Protein AF-A0A2D4HJE3-F1 (afdb_monomer)

Organism: NCBI:txid129467

Sequence (260 aa):
LKYLLLTCFPLICFQSVHVLTLRTWRERIDHLLKQECLSEALALSWSFHEGKAKAVVGLSGHEQKRKAVVADRMVEILIHCADRTMKKCPEQGKIQVMEQHFQTMVPVIVDYCLLLQRIDILFGQMYDKMSENSVAKGVFLECLEPYILSDKLVGITAQIMKDLLLHFQDKNLMANMEACIVHMDITSLDIQQVVLMCWENHLYDAMIYVYNSGMNDYITPMEKLFKAIAHPLSAGKSLSGISVLFVECVLLLLWILFFL

Structure (mmCIF, N/CA/C/O backbone):
data_AF-A0A2D4HJE3-F1
#
_entry.id   AF-A0A2D4HJE3-F1
#
loop_
_atom_site.group_PDB
_atom_site.id
_atom_site.type_symbol
_atom_site.label_atom_id
_atom_site.label_alt_id
_atom_site.label_comp_id
_atom_site.label_asym_id
_atom_site.label_entity_id
_atom_site.label_seq_id
_atom_site.pdbx_PDB_ins_code
_atom_site.Cartn_x
_atom_site.Cartn_y
_atom_site.Cartn_z
_atom_site.occupancy
_atom_site.B_iso_or_equiv
_atom_site.auth_seq_id
_atom_site.auth_comp_id
_atom_site.auth_asym_id
_atom_site.auth_atom_id
_atom_site.pdbx_PDB_model_num
ATOM 1 N N . LEU A 1 1 ? 0.835 -10.429 38.131 1.00 36.72 1 LEU A N 1
ATOM 2 C CA . LEU A 1 1 ? -0.110 -10.854 39.193 1.00 36.72 1 LEU A CA 1
ATOM 3 C C . LEU A 1 1 ? -1.096 -9.737 39.618 1.00 36.72 1 LEU A C 1
ATOM 5 O O . LEU A 1 1 ? -1.345 -9.571 40.801 1.00 36.72 1 LEU A O 1
ATOM 9 N N . LYS A 1 2 ? -1.698 -8.961 38.693 1.00 33.12 2 LYS A N 1
ATOM 10 C CA . LYS A 1 2 ? -2.649 -7.882 39.074 1.00 33.12 2 LYS A CA 1
ATOM 11 C C . LYS A 1 2 ? -3.797 -7.617 38.085 1.00 33.12 2 LYS A C 1
ATOM 13 O O . LYS A 1 2 ? -4.409 -6.561 38.125 1.00 33.12 2 LYS A O 1
ATOM 18 N N . TYR A 1 3 ? -4.102 -8.581 37.218 1.00 35.72 3 TYR A N 1
ATOM 19 C CA . TYR A 1 3 ? -5.201 -8.483 36.250 1.00 35.72 3 TYR A CA 1
ATOM 20 C C . TYR A 1 3 ? -5.945 -9.812 36.175 1.00 35.72 3 TYR A C 1
ATOM 22 O O . TYR A 1 3 ? -5.847 -10.550 35.198 1.00 35.72 3 TYR A O 1
ATOM 30 N N . LEU A 1 4 ? -6.629 -10.159 37.260 1.00 48.72 4 LEU A N 1
ATOM 31 C CA . LEU A 1 4 ? -7.572 -11.267 37.279 1.00 48.72 4 LEU A CA 1
ATOM 32 C C . LEU A 1 4 ? -8.566 -11.006 38.410 1.00 48.72 4 LEU A C 1
ATOM 34 O O . LEU A 1 4 ? -8.212 -11.205 39.562 1.00 48.72 4 LEU A O 1
ATOM 38 N N . LEU A 1 5 ? -9.771 -10.524 38.108 1.00 39.88 5 LEU A N 1
ATOM 39 C CA . LEU A 1 5 ? -10.905 -10.659 39.023 1.00 39.88 5 LEU A CA 1
ATOM 40 C C . LEU A 1 5 ? -12.226 -10.485 38.263 1.00 39.88 5 LEU A C 1
ATOM 42 O O . LEU A 1 5 ? -12.628 -9.387 37.899 1.00 39.88 5 LEU A O 1
ATOM 46 N N . LEU A 1 6 ? -12.814 -11.656 38.012 1.00 42.84 6 LEU A N 1
ATOM 47 C CA . LEU A 1 6 ? -14.207 -12.021 38.253 1.00 42.84 6 LEU A CA 1
ATOM 48 C C . LEU A 1 6 ? -15.321 -11.234 37.540 1.00 42.84 6 LEU A C 1
ATOM 50 O O . LEU A 1 6 ? -15.637 -10.085 37.821 1.00 42.84 6 LEU A O 1
ATOM 54 N N . THR A 1 7 ? -15.996 -11.984 36.669 1.00 41.44 7 THR A N 1
ATOM 55 C CA . THR A 1 7 ? -17.432 -11.904 36.385 1.00 41.44 7 THR A CA 1
ATOM 56 C C . THR A 1 7 ? -18.231 -11.584 37.650 1.00 41.44 7 THR A C 1
ATOM 58 O O . THR A 1 7 ? -17.995 -12.222 38.672 1.00 41.44 7 THR A O 1
ATOM 61 N N . CYS A 1 8 ? -19.151 -10.618 37.562 1.00 37.66 8 CYS A N 1
ATOM 62 C CA . CYS A 1 8 ? -20.005 -10.087 38.630 1.00 37.66 8 CYS A CA 1
ATOM 63 C C . CYS A 1 8 ? -20.237 -11.045 39.814 1.00 37.66 8 CYS A C 1
ATOM 65 O O . CYS A 1 8 ? -21.133 -11.883 39.775 1.00 37.66 8 CYS A O 1
ATOM 67 N N . PHE A 1 9 ? -19.458 -10.872 40.881 1.00 38.50 9 PHE A N 1
ATOM 68 C CA . PHE A 1 9 ? -19.746 -11.418 42.202 1.00 38.50 9 PHE A CA 1
ATOM 69 C C . PHE A 1 9 ? -19.857 -10.237 43.171 1.00 38.50 9 PHE A C 1
ATOM 71 O O . PHE A 1 9 ? -18.925 -9.431 43.230 1.00 38.50 9 PHE A O 1
ATOM 78 N N . PRO A 1 10 ? -20.958 -10.093 43.930 1.00 41.16 10 PRO A N 1
ATOM 79 C CA . PRO A 1 10 ? -20.985 -9.166 45.049 1.00 41.16 10 PRO A CA 1
ATOM 80 C C . PRO A 1 10 ? -19.971 -9.650 46.095 1.00 41.16 10 PRO A C 1
ATOM 82 O O . PRO A 1 10 ? -20.216 -10.604 46.829 1.00 41.16 10 PRO A O 1
ATOM 85 N N . LEU A 1 11 ? -18.804 -9.007 46.143 1.00 45.97 11 LEU A N 1
ATOM 86 C CA . LEU A 1 11 ? -17.875 -9.128 47.263 1.00 45.97 11 LEU A CA 1
ATOM 87 C C . LEU A 1 11 ? -18.486 -8.360 48.439 1.00 45.97 11 LEU A C 1
ATOM 89 O O . LEU A 1 11 ? -18.313 -7.150 48.567 1.00 45.97 11 LEU A O 1
ATOM 93 N N . ILE A 1 12 ? -19.253 -9.067 49.270 1.00 42.94 12 ILE A N 1
ATOM 94 C CA . ILE A 1 12 ? -19.754 -8.549 50.543 1.00 42.94 12 ILE A CA 1
ATOM 95 C C . ILE A 1 12 ? -18.557 -8.487 51.496 1.00 42.94 12 ILE A C 1
ATOM 97 O O . ILE A 1 12 ? -18.203 -9.472 52.139 1.00 42.94 12 ILE A O 1
ATOM 101 N N . CYS A 1 13 ? -17.905 -7.329 51.556 1.00 43.34 13 CYS A N 1
ATOM 102 C CA . CYS A 1 13 ? -17.036 -6.971 52.669 1.00 43.34 13 CYS A CA 1
ATOM 103 C C . CYS A 1 13 ? -17.888 -6.145 53.639 1.00 43.34 13 CYS A C 1
ATOM 105 O O . CYS A 1 13 ? -18.608 -5.247 53.208 1.00 43.34 13 CYS A O 1
ATOM 107 N N . PHE A 1 14 ? -17.855 -6.487 54.924 1.00 47.94 14 PHE A N 1
ATOM 108 C CA . PHE A 1 14 ? -18.874 -6.199 55.948 1.00 47.94 14 PHE A CA 1
ATOM 109 C C . PHE A 1 14 ? -19.200 -4.714 56.266 1.00 47.94 14 PHE A C 1
ATOM 111 O O . PHE A 1 14 ? -19.827 -4.451 57.287 1.00 47.94 14 PHE A O 1
ATOM 118 N N . GLN A 1 15 ? -18.843 -3.732 55.428 1.00 53.34 15 GLN A N 1
ATOM 119 C CA . GLN A 1 15 ? -19.189 -2.320 55.658 1.00 53.34 15 GLN A CA 1
ATOM 120 C C . GLN A 1 15 ? -19.308 -1.421 54.413 1.00 53.34 15 GLN A C 1
ATOM 122 O O . GLN A 1 15 ? -19.600 -0.235 54.556 1.00 53.34 15 GLN A O 1
ATOM 127 N N . SER A 1 16 ? -19.152 -1.944 53.194 1.00 48.03 16 SER A N 1
ATOM 128 C CA . SER A 1 16 ? -19.356 -1.150 51.975 1.00 48.03 16 SER A CA 1
ATOM 129 C C . SER A 1 16 ? -19.729 -2.022 50.777 1.00 48.03 16 SER A C 1
ATOM 131 O O . SER A 1 16 ? -19.104 -3.044 50.502 1.00 48.03 16 SER A O 1
ATOM 133 N N . VAL A 1 17 ? -20.752 -1.603 50.025 1.00 50.75 17 VAL A N 1
ATOM 134 C CA . VAL A 1 17 ? -21.058 -2.173 48.707 1.00 50.75 17 VAL A CA 1
ATOM 135 C C . VAL A 1 17 ? -20.253 -1.396 47.672 1.00 50.75 17 VAL A C 1
ATOM 137 O O . VAL A 1 17 ? -20.519 -0.223 47.424 1.00 50.75 17 VAL A O 1
ATOM 140 N N . HIS A 1 18 ? -19.267 -2.048 47.059 1.00 55.47 18 HIS A N 1
ATOM 141 C CA . HIS A 1 18 ? -18.545 -1.494 45.918 1.00 55.47 18 HIS A CA 1
ATOM 142 C C . HIS A 1 18 ? -19.103 -2.089 44.624 1.00 55.47 18 HIS A C 1
ATOM 144 O O . HIS A 1 18 ? -18.986 -3.289 44.381 1.00 55.47 18 HIS A O 1
ATOM 150 N N . VAL A 1 19 ? -19.706 -1.247 43.783 1.00 57.09 19 VAL A N 1
ATOM 151 C CA . VAL A 1 19 ? -20.129 -1.642 42.434 1.00 57.09 19 VAL A CA 1
ATOM 152 C C . VAL A 1 19 ? -18.930 -1.502 41.501 1.00 57.09 19 VAL A C 1
ATOM 154 O O . VAL A 1 19 ? -18.469 -0.397 41.226 1.00 57.09 19 VAL A O 1
ATOM 157 N N . LEU A 1 20 ? -18.412 -2.633 41.029 1.00 59.00 20 LEU A N 1
ATOM 158 C CA . LEU A 1 20 ? -17.346 -2.704 40.031 1.00 59.00 20 LEU A CA 1
ATOM 159 C C . LEU A 1 20 ? -17.961 -3.153 38.704 1.00 59.00 20 LEU A C 1
ATOM 161 O O . LEU A 1 20 ? -18.330 -4.315 38.546 1.00 59.00 20 LEU A O 1
ATOM 165 N N . THR A 1 21 ? -18.084 -2.239 37.745 1.00 67.44 21 THR A N 1
ATOM 166 C CA . THR A 1 21 ? -18.513 -2.554 36.378 1.00 67.44 21 THR A CA 1
ATOM 167 C C . THR A 1 21 ? -17.302 -2.861 35.503 1.00 67.44 21 THR A C 1
ATOM 169 O O . THR A 1 21 ? -16.375 -2.057 35.381 1.00 67.44 21 THR A O 1
ATOM 172 N N . LEU A 1 22 ? -17.301 -4.041 34.874 1.00 74.81 22 LEU A N 1
ATOM 173 C CA . LEU A 1 22 ? -16.316 -4.377 33.849 1.00 74.81 22 LEU A CA 1
ATOM 174 C C . LEU A 1 22 ? -16.547 -3.490 32.625 1.00 74.81 22 LEU A C 1
ATOM 176 O O . LEU A 1 22 ? -17.648 -3.464 32.075 1.00 74.81 22 LEU A O 1
ATOM 180 N N . ARG A 1 23 ? -15.493 -2.795 32.191 1.00 84.25 23 ARG A N 1
ATOM 181 C CA . ARG A 1 23 ? -15.540 -1.974 30.981 1.00 84.25 23 ARG A CA 1
ATOM 182 C C . ARG A 1 23 ? -15.819 -2.831 29.756 1.00 84.25 23 ARG A C 1
ATOM 184 O O . ARG A 1 23 ? -15.255 -3.922 29.610 1.00 84.25 23 ARG A O 1
ATOM 191 N N . THR A 1 24 ? -16.638 -2.309 28.852 1.00 92.06 24 THR A N 1
ATOM 192 C CA . THR A 1 24 ? -16.884 -2.957 27.561 1.00 92.06 24 THR A CA 1
ATOM 193 C C . THR A 1 24 ? -15.605 -3.007 26.720 1.00 92.06 24 THR A C 1
ATOM 195 O O . THR A 1 24 ? -14.655 -2.251 26.944 1.00 92.06 24 THR A O 1
ATOM 198 N N . TRP A 1 25 ? -15.549 -3.902 25.729 1.00 92.88 25 TRP A N 1
ATOM 199 C CA . TRP A 1 25 ? -14.396 -3.979 24.819 1.00 92.88 25 TRP A CA 1
ATOM 200 C C . TRP A 1 25 ? -14.114 -2.633 24.124 1.00 92.88 25 TRP A C 1
ATOM 202 O O . TRP A 1 25 ? -12.953 -2.244 24.016 1.00 92.88 25 TRP A O 1
ATOM 212 N N . ARG A 1 26 ? -15.167 -1.883 23.757 1.00 92.19 26 ARG A N 1
ATOM 213 C CA . ARG A 1 26 ? -15.062 -0.530 23.185 1.00 92.19 26 ARG A CA 1
ATOM 214 C C . ARG A 1 26 ? -14.455 0.456 24.171 1.00 92.19 26 ARG A C 1
ATOM 216 O O . ARG A 1 26 ? -13.460 1.088 23.850 1.00 92.19 26 ARG A O 1
ATOM 223 N N . GLU A 1 27 ? -14.968 0.516 25.398 1.00 92.38 27 GLU A N 1
ATOM 224 C CA . GLU A 1 27 ? -14.438 1.415 26.434 1.00 92.38 27 GLU A CA 1
ATOM 225 C C . GLU A 1 27 ? -12.970 1.143 26.772 1.00 92.38 27 GLU A C 1
ATOM 227 O O . GLU A 1 27 ? -12.237 2.060 27.143 1.00 92.38 27 GLU A O 1
ATOM 232 N N . ARG A 1 28 ? -12.528 -0.117 26.674 1.00 91.88 28 ARG A N 1
ATOM 233 C CA . ARG A 1 28 ? -11.120 -0.483 26.876 1.00 91.88 28 ARG A CA 1
ATOM 234 C C . ARG A 1 28 ? -10.234 0.085 25.771 1.00 91.88 28 ARG A C 1
ATOM 236 O O . ARG A 1 28 ? -9.176 0.623 26.084 1.00 91.88 28 ARG A O 1
ATOM 243 N N . ILE A 1 29 ? -10.676 -0.003 24.519 1.00 93.12 29 ILE A N 1
ATOM 244 C CA . ILE A 1 29 ? -9.972 0.589 23.377 1.00 93.12 29 ILE A CA 1
ATOM 245 C C . ILE A 1 29 ? -9.993 2.119 23.486 1.00 93.12 29 ILE A C 1
ATOM 247 O O . ILE A 1 29 ? -8.944 2.753 23.438 1.00 93.12 29 ILE A O 1
ATOM 251 N N . ASP A 1 30 ? -11.158 2.714 23.743 1.00 92.56 30 ASP A N 1
ATOM 252 C CA . ASP A 1 30 ? -11.324 4.167 23.861 1.00 92.56 30 ASP A CA 1
ATOM 253 C C . ASP A 1 30 ? -10.483 4.759 24.997 1.00 92.56 30 ASP A C 1
ATOM 255 O O . ASP A 1 30 ? -9.997 5.885 24.902 1.00 92.56 30 ASP A O 1
ATOM 259 N N . HIS A 1 31 ? -10.284 4.010 26.083 1.00 91.94 31 HIS A N 1
ATOM 260 C CA . HIS A 1 31 ? -9.406 4.432 27.167 1.00 91.94 31 HIS A CA 1
ATOM 261 C C . HIS A 1 31 ? -7.941 4.546 26.730 1.00 91.94 31 HIS A C 1
ATOM 263 O O . HIS A 1 31 ? -7.292 5.521 27.101 1.00 91.94 31 HIS A O 1
ATOM 269 N N . LEU A 1 32 ? -7.448 3.599 25.926 1.00 91.88 32 LEU A N 1
ATOM 270 C CA . LEU A 1 32 ? -6.093 3.642 25.367 1.00 91.88 32 LEU A CA 1
ATOM 271 C C . LEU A 1 32 ? -5.952 4.778 24.348 1.00 91.88 32 LEU A C 1
ATOM 273 O O . LEU A 1 32 ? -4.977 5.523 24.385 1.00 91.88 32 LEU A O 1
ATOM 277 N N . LEU A 1 33 ? -6.969 4.992 23.508 1.00 92.12 33 LEU A N 1
ATOM 278 C CA . LEU A 1 33 ? -6.984 6.110 22.557 1.00 92.12 33 LEU A CA 1
ATOM 279 C C . LEU A 1 33 ? -6.940 7.473 23.261 1.00 92.12 33 LEU A C 1
ATOM 281 O O . LEU A 1 33 ? -6.236 8.374 22.806 1.00 92.12 33 LEU A O 1
ATOM 285 N N . LYS A 1 34 ? -7.628 7.621 24.403 1.00 90.94 34 LYS A N 1
ATOM 286 C CA . LYS A 1 34 ? -7.560 8.828 25.250 1.00 90.94 34 LYS A CA 1
ATOM 287 C C . LYS A 1 34 ? -6.176 9.067 25.860 1.00 90.94 34 LYS A C 1
ATOM 289 O O . LYS A 1 34 ? -5.860 10.207 26.175 1.00 90.94 34 LYS A O 1
ATOM 294 N N . GLN A 1 35 ? -5.376 8.017 26.033 1.00 90.94 35 GLN A N 1
ATOM 295 C CA . GLN A 1 35 ? -3.987 8.097 26.499 1.00 90.94 35 GLN A CA 1
ATOM 296 C C . GLN A 1 35 ? -2.989 8.295 25.351 1.00 90.94 35 GLN A C 1
ATOM 298 O O . GLN A 1 35 ? -1.791 8.342 25.589 1.00 90.94 35 GLN A O 1
ATOM 303 N N . GLU A 1 36 ? -3.477 8.420 24.112 1.00 86.88 36 GLU A N 1
ATOM 304 C CA . GLU A 1 36 ? -2.663 8.514 22.895 1.00 86.88 36 GLU A CA 1
ATOM 305 C C . GLU A 1 36 ? -1.825 7.254 22.593 1.00 86.88 36 GLU A C 1
ATOM 307 O O . GLU A 1 36 ? -0.951 7.277 21.732 1.00 86.88 36 GLU A O 1
ATOM 312 N N . CYS A 1 37 ? -2.160 6.128 23.228 1.00 89.44 37 CYS A N 1
ATOM 313 C CA . CYS A 1 37 ? -1.550 4.811 23.038 1.00 89.44 37 CYS A CA 1
ATOM 314 C C . CYS A 1 37 ? -2.194 4.077 21.848 1.00 89.44 37 CYS A C 1
ATOM 316 O O . CYS A 1 37 ? -2.985 3.143 22.023 1.00 89.44 37 CYS A O 1
ATOM 318 N N . LEU A 1 38 ? -1.934 4.551 20.622 1.00 89.12 38 LEU A N 1
ATOM 319 C CA . LEU A 1 38 ? -2.552 3.998 19.409 1.00 89.12 38 LEU A CA 1
ATOM 320 C C . LEU A 1 38 ? -2.144 2.543 19.159 1.00 89.12 38 LEU A C 1
ATOM 322 O O . LEU A 1 38 ? -3.005 1.708 18.883 1.00 89.12 38 LEU A O 1
ATOM 326 N N . SER A 1 39 ? -0.851 2.238 19.254 1.00 90.12 39 SER A N 1
ATOM 327 C CA . SER A 1 39 ? -0.322 0.900 18.976 1.00 90.12 39 SER A CA 1
ATOM 328 C C . SER A 1 39 ? -0.929 -0.139 19.918 1.00 90.12 39 SER A C 1
ATOM 330 O O . SER A 1 39 ? -1.347 -1.212 19.485 1.00 90.12 39 SER A O 1
ATOM 332 N N . GLU A 1 40 ? -1.071 0.199 21.199 1.00 92.06 40 GLU A N 1
ATOM 333 C CA . GLU A 1 40 ? -1.710 -0.638 22.210 1.00 92.06 40 GLU A CA 1
ATOM 334 C C . GLU A 1 40 ? -3.216 -0.768 21.970 1.00 92.06 40 GLU A C 1
ATOM 336 O O . GLU A 1 40 ? -3.777 -1.852 22.143 1.00 92.06 40 GLU A O 1
ATOM 341 N N . ALA A 1 41 ? -3.881 0.315 21.555 1.00 94.12 41 ALA A N 1
ATOM 342 C CA . ALA A 1 41 ? -5.301 0.298 21.217 1.00 94.12 41 ALA A CA 1
ATOM 343 C C . ALA A 1 41 ? -5.586 -0.625 20.022 1.00 94.12 41 ALA A C 1
ATOM 345 O O . ALA A 1 41 ? -6.519 -1.433 20.076 1.00 94.12 41 ALA A O 1
ATOM 346 N N . LEU A 1 42 ? -4.771 -0.550 18.967 1.00 94.12 42 LEU A N 1
ATOM 347 C CA . LEU A 1 42 ? -4.893 -1.397 17.781 1.00 94.12 42 LEU A CA 1
ATOM 348 C C . LEU A 1 42 ? -4.518 -2.852 18.083 1.00 94.12 42 LEU A C 1
ATOM 350 O O . LEU A 1 42 ? -5.262 -3.749 17.694 1.00 94.12 42 LEU A O 1
ATOM 354 N N . ALA A 1 43 ? -3.464 -3.102 18.865 1.00 93.38 43 ALA A N 1
ATOM 355 C CA . ALA A 1 43 ? -3.089 -4.455 19.283 1.00 93.38 43 ALA A CA 1
ATOM 356 C C . ALA A 1 43 ? -4.175 -5.110 20.154 1.00 93.38 43 ALA A C 1
ATOM 358 O O . ALA A 1 43 ? -4.506 -6.287 19.984 1.00 93.38 43 ALA A O 1
ATOM 359 N N . LEU A 1 44 ? -4.784 -4.347 21.069 1.00 93.62 44 LEU A N 1
ATOM 360 C CA . LEU A 1 44 ? -5.916 -4.825 21.859 1.00 93.62 44 LEU A CA 1
ATOM 361 C C . LEU A 1 44 ? -7.139 -5.096 20.972 1.00 93.62 44 LEU A C 1
ATOM 363 O O . LEU A 1 44 ? -7.808 -6.113 21.155 1.00 93.62 44 LEU A O 1
ATOM 367 N N . SER A 1 45 ? -7.414 -4.217 20.006 1.00 94.44 45 SER A N 1
ATOM 368 C CA . SER A 1 45 ? -8.488 -4.412 19.025 1.00 94.44 45 SER A CA 1
ATOM 369 C C . SER A 1 45 ? -8.262 -5.687 18.215 1.00 94.44 45 SER A C 1
ATOM 371 O O . SER A 1 45 ? -9.151 -6.531 18.139 1.00 94.44 45 SER A O 1
ATOM 373 N N . TRP A 1 46 ? -7.044 -5.910 17.724 1.00 94.88 46 TRP A N 1
ATOM 374 C CA . TRP A 1 46 ? -6.674 -7.136 17.026 1.00 94.88 46 TRP A CA 1
ATOM 375 C C . TRP A 1 46 ? -6.834 -8.383 17.907 1.00 94.88 46 TRP A C 1
ATOM 377 O O . TRP A 1 46 ? -7.367 -9.397 17.464 1.00 94.88 46 TRP A O 1
ATOM 387 N N . SER A 1 47 ? -6.495 -8.301 19.196 1.00 94.12 47 SER A N 1
ATOM 388 C CA . SER A 1 47 ? -6.734 -9.395 20.149 1.00 94.12 47 SER A CA 1
ATOM 389 C C . SER A 1 47 ? -8.224 -9.740 20.301 1.00 94.12 47 SER A C 1
ATOM 391 O O . SER A 1 47 ? -8.572 -10.918 20.447 1.00 94.12 47 SER A O 1
ATOM 393 N N . PHE A 1 48 ? -9.119 -8.744 20.247 1.00 92.94 48 PHE A N 1
ATOM 394 C CA . PHE A 1 48 ? -10.567 -8.983 20.198 1.00 92.94 48 PHE A CA 1
ATOM 395 C C . PHE A 1 48 ? -10.996 -9.600 18.862 1.00 92.94 48 PHE A C 1
ATOM 397 O O . PHE A 1 48 ? -11.820 -10.515 18.867 1.00 92.94 48 PHE A O 1
ATOM 404 N N . HIS A 1 49 ? -10.419 -9.145 17.747 1.00 92.25 49 HIS A N 1
ATOM 405 C CA . HIS A 1 49 ? -10.677 -9.678 16.408 1.00 92.25 49 HIS A CA 1
ATOM 406 C C . HIS A 1 49 ? -10.298 -11.167 16.313 1.00 92.25 49 HIS A C 1
ATOM 408 O O . HIS A 1 49 ? -11.097 -11.999 15.893 1.00 92.25 49 HIS A O 1
ATOM 414 N N . GLU A 1 50 ? -9.122 -11.553 16.807 1.00 92.12 50 GLU A N 1
ATOM 415 C CA . GLU A 1 50 ? -8.675 -12.952 16.824 1.00 92.12 50 GLU A CA 1
ATOM 416 C C . GLU A 1 50 ? -9.369 -13.820 17.890 1.00 92.12 50 GLU A C 1
ATOM 418 O O . GLU A 1 50 ? -9.110 -15.018 17.971 1.00 92.12 50 GLU A O 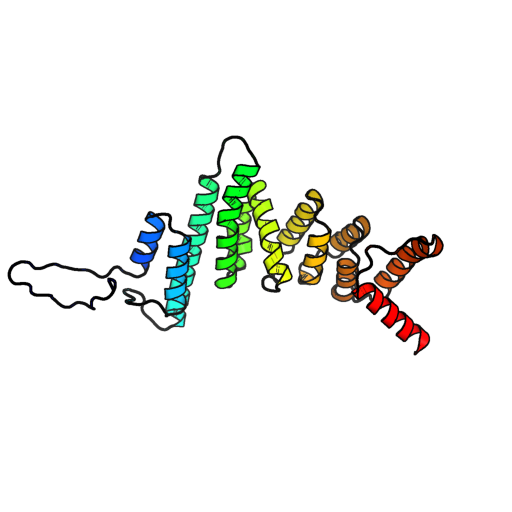1
ATOM 423 N N . GLY A 1 51 ? -10.218 -13.241 18.746 1.00 88.19 51 GLY A N 1
ATOM 424 C CA . GLY A 1 51 ? -10.876 -13.967 19.836 1.00 88.19 51 GLY A CA 1
ATOM 425 C C . GLY A 1 51 ? -9.941 -14.390 20.979 1.00 88.19 51 GLY A C 1
ATOM 426 O O . GLY A 1 51 ? -10.332 -15.202 21.814 1.00 88.19 51 GLY A O 1
ATOM 427 N N . LYS A 1 52 ? -8.721 -13.840 21.046 1.00 87.44 52 LYS A N 1
ATOM 428 C CA . LYS A 1 52 ? -7.717 -14.133 22.090 1.00 87.44 52 LYS A CA 1
ATOM 429 C C . LYS A 1 52 ? -7.889 -13.267 23.342 1.00 87.44 52 LYS A C 1
ATOM 431 O O . LYS A 1 52 ? -7.320 -13.564 24.396 1.00 87.44 52 LYS A O 1
ATOM 436 N N . ALA A 1 53 ? -8.650 -12.180 23.239 1.00 83.06 53 ALA A N 1
ATOM 437 C CA . ALA A 1 53 ? -8.852 -11.246 24.334 1.00 83.06 53 ALA A CA 1
ATOM 438 C C . ALA A 1 53 ? -9.621 -11.873 25.510 1.00 83.06 53 ALA A C 1
ATOM 440 O O . ALA A 1 53 ? -10.620 -12.570 25.347 1.00 83.06 53 ALA A O 1
ATOM 441 N N . LYS A 1 54 ? -9.178 -11.563 26.732 1.00 78.88 54 LYS A N 1
ATOM 442 C CA . LYS A 1 54 ? -9.817 -12.012 27.979 1.00 78.88 54 LYS A CA 1
ATOM 443 C C . LYS A 1 54 ? -10.880 -11.020 28.454 1.00 78.88 54 LYS A C 1
ATOM 445 O O . LYS A 1 54 ? -10.757 -9.814 28.214 1.00 78.88 54 LYS A O 1
ATOM 450 N N . ALA A 1 55 ? -11.865 -11.535 29.197 1.00 75.44 55 ALA A N 1
ATOM 451 C CA . ALA A 1 55 ? -12.945 -10.762 29.823 1.00 75.44 55 ALA A CA 1
ATOM 452 C C . ALA A 1 55 ? -13.670 -9.843 28.821 1.00 75.44 55 ALA A C 1
ATOM 454 O O . ALA A 1 55 ? -13.749 -8.626 28.999 1.00 75.44 55 ALA A O 1
ATOM 455 N N . VAL A 1 56 ? -14.138 -10.431 27.718 1.00 81.75 56 VAL A N 1
ATOM 456 C CA . VAL A 1 56 ? -14.840 -9.699 26.661 1.00 81.75 56 VAL A CA 1
ATOM 457 C C . VAL A 1 56 ? -16.273 -9.417 27.111 1.00 81.75 56 VAL A C 1
ATOM 459 O O . VAL A 1 56 ? -17.078 -10.333 27.250 1.00 81.75 56 VAL A O 1
ATOM 462 N N . VAL A 1 57 ? -16.589 -8.142 27.327 1.00 84.94 57 VAL A N 1
ATOM 463 C CA . VAL A 1 57 ? -17.933 -7.668 27.685 1.00 84.94 57 VAL A CA 1
ATOM 464 C C . VAL A 1 57 ? -18.464 -6.793 26.550 1.00 84.94 57 VAL A C 1
ATOM 466 O O . VAL A 1 57 ? -17.765 -5.892 26.084 1.00 84.94 57 VAL A O 1
ATOM 469 N N . GLY A 1 58 ? -19.692 -7.060 26.093 1.00 85.19 58 GLY A N 1
ATOM 470 C CA . GLY A 1 58 ? -20.373 -6.270 25.056 1.00 85.19 58 GLY A CA 1
ATOM 471 C C . GLY A 1 58 ? -20.059 -6.648 23.600 1.00 85.19 58 GLY A C 1
ATOM 472 O O . GLY A 1 58 ? -20.474 -5.929 22.695 1.00 85.19 58 GLY A O 1
ATOM 473 N N . LEU A 1 59 ? -19.342 -7.750 23.348 1.00 87.94 59 LEU A N 1
ATOM 474 C CA . LEU A 1 59 ? -19.125 -8.298 22.001 1.00 87.94 59 LEU A CA 1
ATOM 475 C C . LEU A 1 59 ? -19.888 -9.622 21.865 1.00 87.94 59 LEU A C 1
ATOM 477 O O . LEU A 1 59 ? -19.454 -10.652 22.377 1.00 87.94 59 LEU A O 1
ATOM 481 N N . SER A 1 60 ? -21.049 -9.586 21.215 1.00 86.25 60 SER A N 1
ATOM 482 C CA . SER A 1 60 ? -21.977 -10.718 21.117 1.00 86.25 60 SER A CA 1
ATOM 483 C C . SER A 1 60 ? -22.168 -11.197 19.672 1.00 86.25 60 SER A C 1
ATOM 485 O O . SER A 1 60 ? -21.856 -10.495 18.711 1.00 86.25 60 SER A O 1
ATOM 487 N N . GLY A 1 61 ? -22.689 -12.416 19.518 1.00 89.00 61 GLY A N 1
ATOM 488 C CA . GLY A 1 61 ? -22.902 -13.070 18.223 1.00 89.00 61 GLY A CA 1
ATOM 489 C C . GLY A 1 61 ? -21.819 -14.089 17.865 1.00 89.00 61 GLY A C 1
ATOM 490 O O . GLY A 1 61 ? -20.883 -14.319 18.635 1.00 89.00 61 GLY A O 1
ATOM 491 N N . HIS A 1 62 ? -21.973 -14.721 16.699 1.00 90.31 62 HIS A N 1
ATOM 492 C CA . HIS A 1 62 ? -21.027 -15.706 16.167 1.00 90.31 62 HIS A CA 1
ATOM 493 C C . HIS A 1 62 ? -19.684 -15.066 15.794 1.00 90.31 62 HIS A C 1
ATOM 495 O O . HIS A 1 62 ? -19.580 -13.849 15.641 1.00 90.31 62 HIS A O 1
ATOM 501 N N . GLU A 1 63 ? -18.649 -15.891 15.647 1.00 90.00 63 GLU A N 1
ATOM 502 C CA . GLU A 1 63 ? -17.266 -15.440 15.464 1.00 90.00 63 GLU A CA 1
ATOM 503 C C . GLU A 1 63 ? -17.093 -14.449 14.307 1.00 90.00 63 GLU A C 1
ATOM 505 O O . GLU A 1 63 ? -16.499 -13.393 14.511 1.00 90.00 63 GLU A O 1
ATOM 510 N N . GLN A 1 64 ? -17.675 -14.728 13.137 1.00 92.44 64 GLN A N 1
ATOM 511 C CA . GLN A 1 64 ? -17.584 -13.838 11.971 1.00 92.44 64 GLN A CA 1
ATOM 512 C C . GLN A 1 64 ? -18.195 -12.461 12.250 1.00 92.44 64 GLN A C 1
ATOM 514 O O . GLN A 1 64 ? -17.595 -11.442 11.925 1.00 92.44 64 GLN A O 1
ATOM 519 N N . LYS A 1 65 ? -19.354 -12.417 12.923 1.00 93.19 65 LYS A N 1
ATOM 520 C CA . LYS A 1 65 ? -20.001 -11.155 13.305 1.00 93.19 65 LYS A CA 1
ATOM 521 C C . LYS A 1 65 ? -19.138 -10.363 14.286 1.00 93.19 65 LYS A C 1
ATOM 523 O O . LYS A 1 65 ? -19.009 -9.153 14.143 1.00 93.19 65 LYS A O 1
ATOM 528 N N . ARG A 1 66 ? -18.534 -11.033 15.273 1.00 92.88 66 ARG A N 1
ATOM 529 C CA . ARG A 1 66 ? -17.633 -10.377 16.234 1.00 92.88 66 ARG A CA 1
ATOM 530 C C . ARG A 1 66 ? -16.392 -9.815 15.540 1.00 92.88 66 ARG A C 1
ATOM 532 O O . ARG A 1 66 ? -16.046 -8.669 15.803 1.00 92.88 66 ARG A O 1
ATOM 539 N N . LYS A 1 67 ? -15.777 -10.588 14.637 1.00 93.88 67 LYS A N 1
ATOM 540 C CA . LYS A 1 67 ? -14.647 -10.150 13.803 1.00 93.88 67 LYS A CA 1
ATOM 541 C C . LYS A 1 67 ? -15.002 -8.911 12.990 1.00 93.88 67 LYS A C 1
ATOM 543 O O . LYS A 1 67 ? -14.328 -7.902 13.139 1.00 93.88 67 LYS A O 1
ATOM 548 N N . ALA A 1 68 ? -16.107 -8.947 12.247 1.00 94.00 68 ALA A N 1
ATOM 549 C CA . ALA A 1 68 ? -16.567 -7.810 11.451 1.00 94.00 68 ALA A CA 1
ATOM 550 C C . ALA A 1 68 ? -16.766 -6.544 12.303 1.00 94.00 68 ALA A C 1
ATOM 552 O O . ALA A 1 68 ? -16.198 -5.504 12.000 1.00 94.00 68 ALA A O 1
ATOM 553 N N . VAL A 1 69 ? -17.465 -6.651 13.440 1.00 95.19 69 VAL A N 1
ATOM 554 C CA . VAL A 1 69 ? -17.712 -5.503 14.335 1.00 95.19 69 VAL A CA 1
ATOM 555 C C . VAL A 1 69 ? -16.417 -4.898 14.891 1.00 95.19 69 VAL A C 1
ATOM 557 O O . VAL A 1 69 ? -16.333 -3.684 15.086 1.00 95.19 69 VAL A O 1
ATOM 560 N N . VAL A 1 70 ? -15.414 -5.726 15.191 1.00 95.44 70 VAL A N 1
ATOM 561 C CA . VAL A 1 70 ? -14.111 -5.239 15.661 1.00 95.44 70 VAL A CA 1
ATOM 562 C C . VAL A 1 70 ? -13.311 -4.633 14.508 1.00 95.44 70 VAL A C 1
ATOM 564 O O . VAL A 1 70 ? -12.727 -3.570 14.695 1.00 95.44 70 VAL A O 1
ATOM 567 N N . ALA A 1 71 ? -13.325 -5.254 13.327 1.00 95.00 71 ALA A N 1
ATOM 568 C CA . ALA A 1 71 ? -12.668 -4.744 12.126 1.00 95.00 71 ALA A CA 1
ATOM 569 C C . ALA A 1 71 ? -13.216 -3.366 11.721 1.00 95.00 71 ALA A C 1
ATOM 571 O O . ALA A 1 71 ? -12.431 -2.449 11.496 1.00 95.00 71 ALA A O 1
ATOM 572 N N . ASP A 1 72 ? -14.539 -3.182 11.733 1.00 94.81 72 ASP A N 1
ATOM 573 C CA . ASP A 1 72 ? -15.181 -1.889 11.462 1.00 94.81 72 ASP A CA 1
ATOM 574 C C . ASP A 1 72 ? -14.710 -0.820 12.456 1.00 94.81 72 ASP A C 1
ATOM 576 O O . ASP A 1 72 ? -14.318 0.280 12.066 1.00 94.81 72 ASP A O 1
ATOM 580 N N . ARG A 1 73 ? -14.644 -1.167 13.749 1.00 94.75 73 ARG A N 1
ATOM 581 C CA . ARG A 1 73 ? -14.124 -0.251 14.770 1.00 94.75 73 ARG A CA 1
ATOM 582 C C . ARG A 1 73 ? -12.643 0.068 14.560 1.00 94.75 73 ARG A C 1
ATOM 584 O O . ARG A 1 73 ? -12.237 1.200 14.797 1.00 94.75 73 ARG A O 1
ATOM 591 N N . MET A 1 74 ? -11.831 -0.895 14.132 1.00 96.19 74 MET A N 1
ATOM 592 C CA . MET A 1 74 ? -10.422 -0.647 13.812 1.00 96.19 74 MET A CA 1
ATOM 593 C C . MET A 1 74 ? -10.287 0.313 12.629 1.00 96.19 74 MET A C 1
ATOM 595 O O . MET A 1 74 ? -9.501 1.250 12.717 1.00 96.19 74 MET A O 1
ATOM 599 N N . VAL A 1 75 ? -11.098 0.155 11.579 1.00 95.50 75 VAL A N 1
ATOM 600 C CA . VAL A 1 75 ? -11.133 1.089 10.442 1.00 95.50 75 VAL A CA 1
ATOM 601 C C . VAL A 1 75 ? -11.499 2.505 10.897 1.00 95.50 75 VAL A C 1
ATOM 603 O O . VAL A 1 75 ? -10.802 3.451 10.536 1.00 95.50 75 VAL A O 1
ATOM 606 N N . GLU A 1 76 ? -12.516 2.670 11.749 1.00 94.94 76 GLU A N 1
ATOM 607 C CA . GLU A 1 76 ? -12.864 3.980 12.331 1.00 94.94 76 GLU A CA 1
ATOM 608 C C . GLU A 1 76 ? -11.685 4.616 13.088 1.00 94.94 76 GLU A C 1
ATOM 610 O O . GLU A 1 76 ? -11.432 5.816 12.965 1.00 94.94 76 GLU A O 1
ATOM 615 N N . ILE A 1 77 ? -10.945 3.814 13.862 1.00 94.75 77 ILE A N 1
ATOM 616 C CA . ILE A 1 77 ? -9.770 4.272 14.616 1.00 94.75 77 ILE A CA 1
ATOM 617 C C . ILE A 1 77 ? -8.651 4.710 13.669 1.00 94.75 77 ILE A C 1
ATOM 619 O O . ILE A 1 77 ? -8.038 5.750 13.911 1.00 94.75 77 ILE A O 1
ATOM 623 N N . LEU A 1 78 ? -8.397 3.952 12.599 1.00 95.00 78 LEU A N 1
ATOM 624 C CA . LEU A 1 78 ? -7.389 4.285 11.590 1.00 95.00 78 LEU A CA 1
ATOM 625 C C . LEU A 1 78 ? -7.734 5.587 10.860 1.00 95.00 78 LEU A C 1
ATOM 627 O O . LEU A 1 78 ? -6.870 6.452 10.743 1.00 95.00 78 LEU A O 1
ATOM 631 N N . ILE A 1 79 ? -8.996 5.774 10.456 1.00 93.81 79 ILE A N 1
ATOM 632 C CA . ILE A 1 79 ? -9.469 7.019 9.826 1.00 93.81 79 ILE A CA 1
ATOM 633 C C . ILE A 1 79 ? -9.271 8.207 10.768 1.00 93.81 79 ILE A C 1
ATOM 635 O O . ILE A 1 79 ? -8.651 9.203 10.394 1.00 93.81 79 ILE A O 1
ATOM 639 N N . HIS A 1 80 ? -9.731 8.084 12.014 1.00 92.44 80 HIS A N 1
ATOM 640 C CA . HIS A 1 80 ? -9.559 9.135 13.014 1.00 92.44 80 HIS A CA 1
ATOM 641 C C . HIS A 1 80 ? -8.076 9.425 13.295 1.00 92.44 80 HIS A C 1
ATOM 643 O O . HIS A 1 8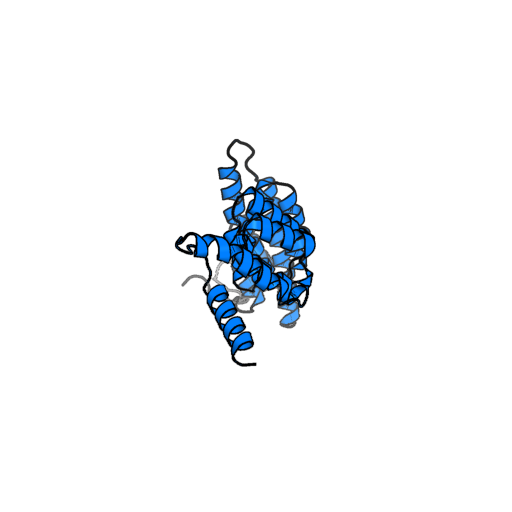0 ? -7.687 10.570 13.537 1.00 92.44 80 HIS A O 1
ATOM 649 N N . CYS A 1 81 ? -7.228 8.397 13.274 1.00 90.88 81 CYS A N 1
ATOM 650 C CA . CYS A 1 81 ? -5.791 8.559 13.413 1.00 90.88 81 CYS A CA 1
ATOM 651 C C . CYS A 1 81 ? -5.192 9.336 12.240 1.00 90.88 81 CYS A C 1
ATOM 653 O O . CYS A 1 81 ? -4.444 10.279 12.483 1.00 90.88 81 CYS A O 1
ATOM 655 N N . ALA A 1 82 ? -5.525 8.980 10.999 1.00 91.88 82 ALA A N 1
ATOM 656 C CA . ALA A 1 82 ? -5.058 9.692 9.813 1.00 91.88 82 ALA A CA 1
ATOM 657 C C . ALA A 1 82 ? -5.441 11.180 9.885 1.00 91.88 82 ALA A C 1
ATOM 659 O O . ALA A 1 82 ? -4.571 12.043 9.774 1.00 91.88 82 ALA A O 1
ATOM 660 N N . ASP A 1 83 ? -6.702 11.483 10.214 1.00 92.12 83 ASP A N 1
ATOM 661 C CA . ASP A 1 83 ? -7.182 12.861 10.404 1.00 92.12 83 ASP A CA 1
ATOM 662 C C . ASP A 1 83 ? -6.378 13.617 11.461 1.00 92.12 83 ASP A C 1
ATOM 664 O O . ASP A 1 83 ? -6.034 14.791 11.302 1.00 92.12 83 ASP A O 1
ATOM 668 N N . ARG A 1 84 ? -6.078 12.948 12.574 1.00 89.44 84 ARG A N 1
ATOM 669 C CA . ARG A 1 84 ? -5.309 13.534 13.666 1.00 89.44 84 ARG A CA 1
ATOM 670 C C . ARG A 1 84 ? -3.859 13.791 13.264 1.00 89.44 84 ARG A C 1
ATOM 672 O O . ARG A 1 84 ? -3.332 14.844 13.619 1.00 89.44 84 ARG A O 1
ATOM 679 N N . THR A 1 85 ? -3.229 12.865 12.545 1.00 88.56 85 THR A N 1
ATOM 680 C CA . THR A 1 85 ? -1.857 13.002 12.038 1.00 88.56 85 THR A CA 1
ATOM 681 C C . THR A 1 85 ? -1.753 14.193 11.092 1.00 88.56 85 THR A C 1
ATOM 683 O O . THR A 1 85 ? -0.837 14.998 11.250 1.00 88.56 85 THR A O 1
ATOM 686 N N . MET A 1 86 ? -2.727 14.364 10.193 1.00 88.88 86 MET A N 1
ATOM 687 C CA . MET A 1 86 ? -2.789 15.507 9.277 1.00 88.88 86 MET A CA 1
ATOM 688 C C . MET A 1 86 ? -3.009 16.831 10.022 1.00 88.88 86 MET A C 1
ATOM 690 O O . MET A 1 86 ? -2.301 17.802 9.776 1.00 88.88 86 MET A O 1
ATOM 694 N N . LYS A 1 87 ? -3.920 16.876 11.006 1.00 88.00 87 LYS A N 1
ATOM 695 C CA . LYS A 1 87 ? -4.183 18.091 11.809 1.00 88.00 87 LYS A CA 1
ATOM 696 C C . LYS A 1 87 ? -3.020 18.509 12.706 1.00 88.00 87 LYS A C 1
ATOM 698 O O . LYS A 1 87 ? -2.852 19.692 12.968 1.00 88.00 87 LYS A O 1
ATOM 703 N N . LYS A 1 88 ? -2.250 17.548 13.222 1.00 84.00 88 LYS A N 1
ATOM 704 C CA . LYS A 1 88 ? -1.063 17.798 14.057 1.00 84.00 88 LYS A CA 1
ATOM 705 C C . LYS A 1 88 ? 0.206 18.036 13.234 1.00 84.00 88 LYS A C 1
ATOM 707 O O . LYS A 1 88 ? 1.293 18.039 13.807 1.00 84.00 88 LYS A O 1
ATOM 712 N N . CYS A 1 89 ? 0.083 18.201 11.917 1.00 80.12 89 CYS A N 1
ATOM 713 C CA . CYS A 1 89 ? 1.223 18.449 11.052 1.00 80.12 89 CYS A CA 1
ATOM 714 C C . CYS A 1 89 ? 1.990 19.701 11.531 1.00 80.12 89 CYS A C 1
ATOM 716 O O . CYS A 1 89 ? 1.382 20.760 11.690 1.00 80.12 89 CYS A O 1
ATOM 718 N N . PRO A 1 90 ? 3.304 19.603 11.796 1.00 78.44 90 PRO A N 1
ATOM 719 C CA . PRO A 1 90 ? 4.075 20.724 12.321 1.00 78.44 90 PRO A CA 1
ATOM 720 C C . PRO A 1 90 ? 4.183 21.860 11.289 1.00 78.44 90 PRO A C 1
ATOM 722 O O . PRO A 1 90 ? 4.670 21.652 10.182 1.00 78.44 90 PRO A O 1
ATOM 725 N N . GLU A 1 91 ? 3.751 23.070 11.666 1.00 66.25 91 GLU A N 1
ATOM 726 C CA . GLU A 1 91 ? 3.704 24.250 10.779 1.00 66.25 91 GLU A CA 1
ATOM 727 C C . GLU A 1 91 ? 5.074 24.923 10.563 1.00 66.25 91 GLU A C 1
ATOM 729 O O . GLU A 1 91 ? 5.252 25.694 9.622 1.00 66.25 91 GLU A O 1
ATOM 734 N N . GLN A 1 92 ? 6.066 24.658 11.422 1.00 55.94 92 GLN A N 1
ATOM 735 C CA . GLN A 1 92 ? 7.324 25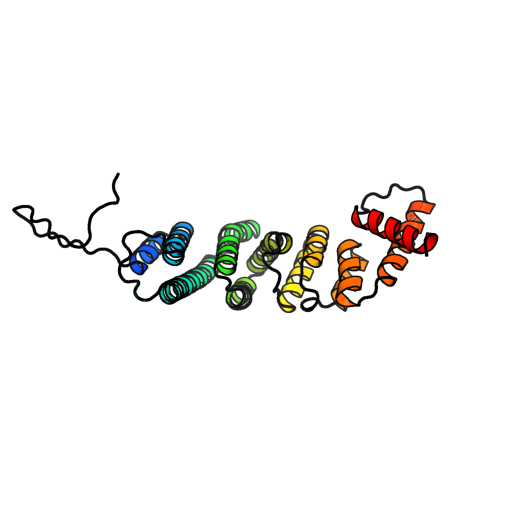.410 11.438 1.00 55.94 92 GLN A CA 1
ATOM 736 C C . GLN A 1 92 ? 8.542 24.560 11.035 1.00 55.94 92 GLN A C 1
ATOM 738 O O . GLN A 1 92 ? 9.223 23.956 11.859 1.00 55.94 92 GLN A O 1
ATOM 743 N N . GLY A 1 93 ? 8.880 24.614 9.743 1.00 55.97 93 GLY A N 1
ATOM 744 C CA . GLY A 1 93 ? 10.245 24.974 9.337 1.00 55.97 93 GLY A CA 1
ATOM 745 C C . GLY A 1 93 ? 11.234 23.889 8.903 1.00 55.97 93 GLY A C 1
ATOM 746 O O . GLY A 1 93 ? 12.316 24.262 8.456 1.00 55.97 93 GLY A O 1
ATOM 747 N N . LYS A 1 94 ? 10.932 22.586 8.958 1.00 71.38 94 LYS A N 1
ATOM 748 C CA . LYS A 1 94 ? 11.803 21.567 8.332 1.00 71.38 94 LYS A CA 1
ATOM 749 C C . LYS A 1 94 ? 10.981 20.426 7.749 1.00 71.38 94 LYS A C 1
ATOM 751 O O . LYS A 1 94 ? 10.346 19.693 8.500 1.00 71.38 94 LYS A O 1
ATOM 756 N N . ILE A 1 95 ? 11.077 20.235 6.430 1.00 80.25 95 ILE A N 1
ATOM 757 C CA . ILE A 1 95 ? 10.516 19.080 5.700 1.00 80.25 95 ILE A CA 1
ATOM 758 C C . ILE A 1 95 ? 10.853 17.768 6.430 1.00 80.25 95 ILE A C 1
ATOM 760 O O . ILE A 1 95 ? 9.974 16.949 6.651 1.00 80.25 95 ILE A O 1
ATOM 764 N N . GLN A 1 96 ? 12.079 17.648 6.947 1.00 82.38 96 GLN A N 1
ATOM 765 C CA . GLN A 1 96 ? 12.542 16.494 7.728 1.00 82.38 96 GLN A CA 1
ATOM 766 C C . GLN A 1 96 ? 11.705 16.194 8.986 1.00 82.38 96 GLN A C 1
ATOM 768 O O . GLN A 1 96 ? 11.500 15.035 9.330 1.00 82.38 96 GLN A O 1
ATOM 773 N N . VAL A 1 97 ? 11.215 17.216 9.696 1.00 85.44 97 VAL A N 1
ATOM 774 C CA . VAL A 1 97 ? 10.395 17.015 10.907 1.00 85.44 97 VAL A CA 1
ATOM 775 C C . VAL A 1 97 ? 8.996 16.529 10.524 1.00 85.44 97 VAL A C 1
ATOM 777 O O . VAL A 1 97 ? 8.425 15.685 11.212 1.00 85.44 97 VAL A O 1
ATOM 780 N N . MET A 1 98 ? 8.461 17.019 9.402 1.00 86.44 98 MET A N 1
ATOM 781 C CA . MET A 1 98 ? 7.208 16.511 8.839 1.00 86.44 98 MET A CA 1
ATOM 782 C C . MET A 1 98 ? 7.368 15.062 8.365 1.00 86.44 98 MET A C 1
ATOM 784 O O . MET A 1 98 ? 6.528 14.229 8.694 1.00 86.44 98 MET A O 1
ATOM 788 N N . GLU A 1 99 ? 8.457 14.742 7.659 1.00 88.00 99 GLU A N 1
ATOM 789 C CA . GLU A 1 99 ? 8.770 13.374 7.222 1.00 88.00 99 GLU A CA 1
ATOM 790 C C . GLU A 1 99 ? 8.802 12.414 8.417 1.00 88.00 99 GLU A C 1
ATOM 792 O O . GLU A 1 99 ? 8.096 11.411 8.400 1.00 88.00 99 GLU A O 1
ATOM 797 N N . GLN A 1 100 ? 9.518 12.752 9.496 1.00 88.75 100 GLN A N 1
ATOM 798 C CA . GLN A 1 100 ? 9.583 11.926 10.713 1.00 88.75 100 GLN A CA 1
ATOM 799 C C . GLN A 1 100 ? 8.214 11.712 11.374 1.00 88.75 100 GLN A C 1
ATOM 801 O O . GLN A 1 100 ? 7.895 10.608 11.830 1.00 88.75 100 GLN A O 1
ATOM 806 N N . HIS A 1 101 ? 7.389 12.762 11.417 1.00 90.31 101 HIS A N 1
ATOM 807 C CA . HIS A 1 101 ? 6.028 12.683 11.949 1.00 90.31 101 HIS A CA 1
ATOM 808 C C . HIS A 1 101 ? 5.180 11.676 11.163 1.00 90.31 101 HIS A C 1
ATOM 810 O O . HIS A 1 101 ? 4.545 10.802 11.757 1.00 90.31 101 HIS A O 1
ATOM 816 N N . PHE A 1 102 ? 5.219 11.734 9.829 1.00 91.88 102 PHE A N 1
ATOM 817 C CA . PHE A 1 102 ? 4.478 10.794 8.986 1.00 91.88 102 PHE A CA 1
ATOM 818 C C . PHE A 1 102 ? 5.089 9.387 8.991 1.00 91.88 102 PHE A C 1
ATOM 820 O O . PHE A 1 102 ? 4.338 8.417 9.065 1.00 91.88 102 PHE A O 1
ATOM 827 N N . GLN A 1 103 ? 6.417 9.250 9.016 1.00 91.81 103 GLN A N 1
ATOM 828 C CA . GLN A 1 103 ? 7.115 7.954 9.049 1.00 91.81 103 GLN A CA 1
ATOM 829 C C . GLN A 1 103 ? 6.776 7.123 10.289 1.00 91.81 103 GLN A C 1
ATOM 831 O O . GLN A 1 103 ? 6.850 5.900 10.248 1.00 91.81 103 GLN A O 1
ATOM 836 N N . THR A 1 104 ? 6.364 7.761 11.385 1.00 89.12 104 THR A N 1
ATOM 837 C CA . THR A 1 104 ? 5.942 7.043 12.596 1.00 89.12 104 THR A CA 1
ATOM 838 C C . THR A 1 104 ? 4.519 6.487 12.471 1.00 89.12 104 THR A C 1
ATOM 840 O O . THR A 1 104 ? 4.210 5.427 13.013 1.00 89.12 104 THR A O 1
ATOM 843 N N . MET A 1 105 ? 3.634 7.194 11.762 1.00 89.38 105 MET A N 1
ATOM 844 C CA . MET A 1 105 ? 2.193 6.915 11.767 1.00 89.38 105 MET A CA 1
ATOM 845 C C . MET A 1 105 ? 1.715 6.163 10.526 1.00 89.38 105 MET A C 1
ATOM 847 O O . MET A 1 105 ? 0.845 5.299 10.625 1.00 89.38 105 MET A O 1
ATOM 851 N N . VAL A 1 106 ? 2.268 6.488 9.358 1.00 93.50 106 VAL A N 1
ATOM 852 C CA . VAL A 1 106 ? 1.864 5.920 8.069 1.00 93.50 106 VAL A CA 1
ATOM 853 C C . VAL A 1 106 ? 2.071 4.402 8.018 1.00 93.50 106 VAL A C 1
ATOM 855 O O . VAL A 1 106 ? 1.104 3.721 7.673 1.00 93.50 106 VAL A O 1
ATOM 858 N N . PRO A 1 107 ? 3.220 3.832 8.441 1.00 92.88 107 PRO A N 1
ATOM 859 C CA . PRO A 1 107 ? 3.400 2.380 8.438 1.00 92.88 107 PRO A CA 1
ATOM 860 C C . PRO A 1 107 ? 2.359 1.647 9.281 1.00 92.88 107 PRO A C 1
ATOM 862 O O . PRO A 1 107 ? 1.822 0.642 8.837 1.00 92.88 107 PRO A O 1
ATOM 865 N N . VAL A 1 108 ? 1.990 2.195 10.446 1.00 92.69 108 VAL A N 1
ATOM 866 C CA . VAL A 1 108 ? 0.953 1.607 11.311 1.00 92.69 108 VAL A CA 1
ATOM 867 C C . VAL A 1 108 ? -0.402 1.581 10.600 1.00 92.69 108 VAL A C 1
ATOM 869 O O . VAL A 1 108 ? -1.136 0.599 10.700 1.00 92.69 108 VAL A O 1
ATOM 872 N N . ILE A 1 109 ? -0.747 2.641 9.865 1.00 93.06 109 ILE A N 1
ATOM 873 C CA . ILE A 1 109 ? -1.993 2.689 9.091 1.00 93.06 109 ILE A CA 1
ATOM 874 C C . ILE A 1 109 ? -1.971 1.636 7.977 1.00 93.06 109 ILE A C 1
ATOM 876 O O . ILE A 1 109 ? -2.926 0.868 7.854 1.00 93.06 109 ILE A O 1
ATOM 880 N N . VAL A 1 110 ? -0.879 1.568 7.209 1.00 94.50 110 VAL A N 1
ATOM 881 C CA . VAL A 1 110 ? -0.707 0.601 6.113 1.00 94.50 110 VAL A CA 1
ATOM 882 C C . VAL A 1 110 ? -0.777 -0.835 6.641 1.00 94.50 110 VAL A C 1
ATOM 884 O O . VAL A 1 110 ? -1.577 -1.625 6.138 1.00 94.50 110 VAL A O 1
ATOM 887 N N . ASP A 1 111 ? -0.028 -1.152 7.700 1.00 93.75 111 ASP A N 1
ATOM 888 C CA . ASP A 1 111 ? 0.025 -2.477 8.325 1.00 93.75 111 ASP A CA 1
ATOM 889 C C . ASP A 1 111 ? -1.365 -2.985 8.701 1.00 93.75 111 ASP A C 1
ATOM 891 O O . ASP A 1 111 ? -1.759 -4.091 8.327 1.00 93.75 111 ASP A O 1
ATOM 895 N N . TYR A 1 112 ? -2.143 -2.175 9.424 1.00 94.12 112 TYR A N 1
ATOM 896 C CA . TYR A 1 112 ? -3.465 -2.600 9.873 1.00 94.12 112 TYR A CA 1
ATOM 897 C C . TYR A 1 112 ? -4.498 -2.621 8.741 1.00 94.12 112 TYR A C 1
ATOM 899 O O . TYR A 1 112 ? -5.382 -3.477 8.763 1.00 94.12 112 TYR A O 1
ATOM 907 N N . CYS A 1 113 ? -4.389 -1.755 7.730 1.00 94.38 113 CYS A N 1
ATOM 908 C CA . CYS A 1 113 ? -5.220 -1.853 6.528 1.00 94.38 113 CYS A CA 1
ATOM 909 C C . CYS A 1 113 ? -4.973 -3.165 5.770 1.00 94.38 113 CYS A C 1
ATOM 911 O O . CYS A 1 113 ? -5.935 -3.832 5.382 1.00 94.38 113 CYS A O 1
ATOM 913 N N . LEU A 1 114 ? -3.709 -3.568 5.607 1.00 93.12 114 LEU A N 1
ATOM 914 C CA . LEU A 1 114 ? -3.338 -4.839 4.978 1.00 93.12 114 LEU A CA 1
ATOM 915 C C . LEU A 1 114 ? -3.761 -6.037 5.832 1.00 93.12 114 LEU A C 1
ATOM 917 O O . LEU A 1 114 ? -4.344 -6.990 5.315 1.00 93.12 114 LEU A O 1
ATOM 921 N N . LEU A 1 115 ? -3.549 -5.968 7.147 1.00 92.81 115 LEU A N 1
ATOM 922 C CA . LEU A 1 115 ? -3.931 -7.015 8.097 1.00 92.81 115 LEU A CA 1
ATOM 923 C C . LEU A 1 115 ? -5.446 -7.267 8.114 1.00 92.81 115 LEU A C 1
ATOM 925 O O . LEU A 1 115 ? -5.889 -8.408 8.235 1.00 92.81 115 LEU A O 1
ATOM 929 N N . LEU A 1 116 ? -6.242 -6.204 7.975 1.00 92.44 116 LEU A N 1
ATOM 930 C CA . LEU A 1 116 ? -7.702 -6.272 7.867 1.00 92.44 116 LEU A CA 1
ATOM 931 C C . LEU A 1 116 ? -8.189 -6.591 6.446 1.00 92.44 116 LEU A C 1
ATOM 933 O O . LEU A 1 116 ? -9.396 -6.724 6.250 1.00 92.44 116 LEU A O 1
ATOM 937 N N . GLN A 1 117 ? -7.284 -6.701 5.468 1.00 92.12 117 GLN A N 1
ATOM 938 C CA . GLN A 1 117 ? -7.592 -6.875 4.043 1.00 92.12 117 GLN A CA 1
ATOM 939 C C . GLN A 1 117 ? -8.513 -5.772 3.487 1.00 92.12 117 GLN A C 1
ATOM 941 O O . GLN A 1 117 ? -9.358 -6.013 2.627 1.00 92.12 117 GLN A O 1
ATOM 946 N N . ARG A 1 118 ? -8.348 -4.539 3.978 1.00 92.06 118 ARG A N 1
ATOM 947 C CA . ARG A 1 118 ? -9.127 -3.353 3.584 1.00 92.06 118 ARG A CA 1
ATOM 948 C C . ARG A 1 118 ? -8.329 -2.447 2.651 1.00 92.06 118 ARG A C 1
ATOM 950 O O . ARG A 1 118 ? -8.062 -1.284 2.960 1.00 92.06 118 ARG A O 1
ATOM 957 N N . ILE A 1 119 ? -7.934 -3.002 1.504 1.00 91.62 119 ILE A N 1
ATOM 958 C CA . ILE A 1 119 ? -7.210 -2.273 0.447 1.00 91.62 119 ILE A CA 1
ATOM 959 C C . ILE A 1 119 ? -8.083 -1.141 -0.125 1.00 91.62 119 ILE A C 1
ATOM 961 O O . ILE A 1 119 ? -7.573 -0.076 -0.461 1.00 91.62 119 ILE A O 1
ATOM 965 N N . ASP A 1 120 ? -9.408 -1.325 -0.132 1.00 91.94 120 ASP A N 1
ATOM 966 C CA . ASP A 1 120 ? -10.401 -0.304 -0.487 1.00 91.94 120 ASP A CA 1
ATOM 967 C C . ASP A 1 120 ? -10.255 0.976 0.350 1.00 91.94 120 ASP A C 1
ATOM 969 O O . ASP A 1 120 ? -10.330 2.087 -0.170 1.00 91.94 120 ASP A O 1
ATOM 973 N N . ILE A 1 121 ? -10.001 0.828 1.652 1.00 93.44 121 ILE A N 1
ATOM 974 C CA . ILE A 1 121 ? -9.798 1.960 2.560 1.00 93.44 121 ILE A CA 1
ATOM 975 C C . ILE A 1 121 ? -8.393 2.538 2.413 1.00 93.44 121 ILE A C 1
ATOM 977 O O . ILE A 1 121 ? -8.238 3.760 2.448 1.00 93.44 121 ILE A O 1
ATOM 981 N N . LEU A 1 122 ? -7.384 1.678 2.237 1.00 94.88 122 LEU A N 1
ATOM 982 C CA . LEU A 1 122 ? -5.991 2.091 2.069 1.00 94.88 122 LEU A CA 1
ATOM 983 C C . LEU A 1 122 ? -5.813 3.005 0.850 1.00 94.88 122 LEU A C 1
ATOM 985 O O . LEU A 1 122 ? -5.193 4.059 0.946 1.00 94.88 122 LEU A O 1
ATOM 989 N N . PHE A 1 123 ? -6.381 2.608 -0.285 1.00 93.38 123 PHE A N 1
ATOM 990 C CA . PHE A 1 123 ? -6.220 3.305 -1.560 1.00 93.38 123 PHE A CA 1
ATOM 991 C C . PHE A 1 123 ? -7.357 4.257 -1.919 1.00 93.38 123 PHE A C 1
ATOM 993 O O . PHE A 1 123 ? -7.220 5.015 -2.873 1.00 93.38 123 PHE A O 1
ATOM 1000 N N . GLY A 1 124 ? -8.449 4.249 -1.155 1.00 93.00 124 GLY A N 1
ATOM 1001 C CA . GLY A 1 124 ? -9.446 5.314 -1.168 1.00 93.00 124 GLY A CA 1
ATOM 1002 C C . GLY A 1 124 ? -9.141 6.342 -0.083 1.00 93.00 124 GLY A C 1
ATOM 1003 O O . GLY A 1 124 ? -8.289 7.210 -0.232 1.00 93.00 124 GLY A O 1
ATOM 1004 N N . GLN A 1 125 ? -9.811 6.203 1.062 1.00 93.81 125 GLN A N 1
ATOM 1005 C CA . GLN A 1 125 ? -9.828 7.231 2.107 1.00 93.81 125 GLN A CA 1
ATOM 1006 C C . GLN A 1 125 ? -8.451 7.577 2.691 1.00 93.81 125 GLN A C 1
ATOM 1008 O O . GLN A 1 125 ? -8.223 8.742 3.011 1.00 93.81 125 GLN A O 1
ATOM 1013 N N . MET A 1 126 ? -7.553 6.603 2.892 1.00 94.12 126 MET A N 1
ATOM 1014 C CA . MET A 1 126 ? -6.225 6.902 3.449 1.00 94.12 126 MET A CA 1
ATOM 1015 C C . MET A 1 126 ? -5.357 7.624 2.423 1.00 94.12 126 MET A C 1
ATOM 1017 O O . MET A 1 126 ? -4.788 8.664 2.744 1.00 94.12 126 MET A O 1
ATOM 1021 N N . TYR A 1 127 ? -5.284 7.105 1.196 1.00 94.94 127 TYR A N 1
ATOM 1022 C CA . TYR A 1 127 ? -4.508 7.719 0.123 1.00 94.94 127 TYR A CA 1
ATOM 1023 C C . TYR A 1 127 ? -4.975 9.142 -0.198 1.00 94.94 127 TYR A C 1
ATOM 1025 O O . TYR A 1 127 ? -4.141 10.044 -0.294 1.00 94.94 127 TYR A O 1
ATOM 1033 N N . ASP A 1 128 ? -6.289 9.365 -0.282 1.00 93.88 128 ASP A N 1
ATOM 1034 C CA . ASP A 1 128 ? -6.868 10.690 -0.525 1.00 93.88 128 ASP A CA 1
ATOM 1035 C C . ASP A 1 128 ? -6.434 11.691 0.554 1.00 93.88 128 ASP A C 1
ATOM 1037 O O . ASP A 1 128 ? -5.983 12.790 0.236 1.00 93.88 128 ASP A O 1
ATOM 1041 N N . LYS A 1 129 ? -6.475 11.284 1.831 1.00 92.75 129 LYS A N 1
ATOM 1042 C CA . LYS A 1 129 ? -6.028 12.119 2.959 1.00 92.75 129 LYS A CA 1
ATOM 1043 C C . LYS A 1 129 ? -4.538 12.425 2.901 1.00 92.75 129 LYS A C 1
ATOM 1045 O O . LYS A 1 129 ? -4.141 13.571 3.079 1.00 92.75 129 LYS A O 1
ATOM 1050 N N . MET A 1 130 ? -3.698 11.417 2.665 1.00 93.00 130 MET A N 1
ATOM 1051 C CA . MET A 1 130 ? -2.247 11.628 2.584 1.00 93.00 130 MET A CA 1
ATOM 1052 C C . MET A 1 130 ? -1.879 12.497 1.377 1.00 93.00 130 MET A C 1
ATOM 1054 O O . MET A 1 130 ? -0.920 13.259 1.443 1.00 93.00 130 MET A O 1
ATOM 1058 N N . SER A 1 131 ? -2.670 12.443 0.304 1.00 93.06 131 SER A N 1
ATOM 1059 C CA . SER A 1 131 ? -2.478 13.257 -0.899 1.00 93.06 131 SER A CA 1
ATOM 1060 C C . SER A 1 131 ? -2.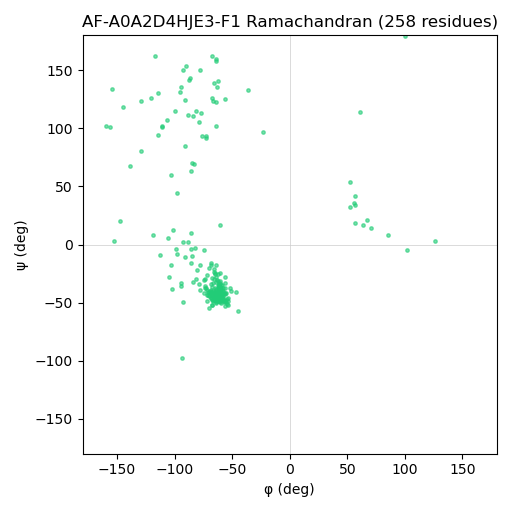731 14.754 -0.685 1.00 93.06 131 SER A C 1
ATOM 1062 O O . SER A 1 131 ? -2.271 15.556 -1.496 1.00 93.06 131 SER A O 1
ATOM 1064 N N . GLU A 1 132 ? -3.384 15.158 0.411 1.00 91.62 132 GLU A N 1
ATOM 1065 C CA . GLU A 1 132 ? -3.554 16.574 0.782 1.00 91.62 132 GLU A CA 1
ATOM 1066 C C . GLU A 1 132 ? -2.219 17.259 1.137 1.00 91.62 132 GLU A C 1
ATOM 1068 O O . GLU A 1 132 ? -2.115 18.485 1.084 1.00 91.62 132 GLU A O 1
ATOM 1073 N N . ASN A 1 133 ? -1.182 16.488 1.491 1.00 90.50 133 ASN A N 1
ATOM 1074 C CA . ASN A 1 133 ? 0.145 16.996 1.830 1.00 90.50 133 ASN A CA 1
ATOM 1075 C C . ASN A 1 133 ? 1.229 16.250 1.038 1.00 90.50 133 ASN A C 1
ATOM 1077 O O . ASN A 1 133 ? 1.358 15.035 1.143 1.00 90.50 133 ASN A O 1
ATOM 1081 N N . SER A 1 134 ? 2.064 16.973 0.288 1.00 90.38 134 SER A N 1
ATOM 1082 C CA . SER A 1 134 ? 3.093 16.359 -0.565 1.00 90.38 134 SER A CA 1
ATOM 1083 C C . SER A 1 134 ? 4.109 15.505 0.205 1.00 90.38 134 SER A C 1
ATOM 1085 O O . SER A 1 134 ? 4.536 14.468 -0.299 1.00 90.38 134 SER A O 1
ATOM 1087 N N . VAL A 1 135 ? 4.460 15.895 1.435 1.00 91.38 135 VAL A N 1
ATOM 1088 C CA . VAL A 1 135 ? 5.371 15.127 2.297 1.00 91.38 135 VAL A CA 1
ATOM 1089 C C . VAL A 1 135 ? 4.695 13.845 2.778 1.00 91.38 135 VAL A C 1
ATOM 1091 O O . VAL A 1 135 ? 5.296 12.776 2.713 1.00 91.38 135 VAL A O 1
ATOM 1094 N N . ALA A 1 136 ? 3.432 13.926 3.208 1.00 92.75 136 ALA A N 1
ATOM 1095 C CA . ALA A 1 136 ? 2.667 12.754 3.634 1.00 92.75 136 ALA A CA 1
ATOM 1096 C C . ALA A 1 136 ? 2.466 11.759 2.483 1.00 92.75 136 ALA A C 1
ATOM 1098 O O . ALA A 1 136 ? 2.679 10.561 2.670 1.00 92.75 136 ALA A O 1
ATOM 1099 N N . LYS A 1 137 ? 2.125 12.256 1.285 1.00 94.25 137 LYS A N 1
ATOM 1100 C CA . LYS A 1 137 ? 2.017 11.451 0.061 1.00 94.25 137 LYS A CA 1
ATOM 1101 C C . LYS A 1 137 ? 3.327 10.729 -0.247 1.00 94.25 137 LYS A C 1
ATOM 1103 O O . LYS A 1 137 ? 3.304 9.524 -0.471 1.00 94.25 137 LYS A O 1
ATOM 1108 N N . GLY A 1 138 ? 4.457 11.435 -0.209 1.00 93.88 138 GLY A N 1
ATOM 1109 C CA . GLY A 1 138 ? 5.766 10.832 -0.462 1.00 93.88 138 GLY A CA 1
ATOM 1110 C C . GLY A 1 138 ? 6.111 9.722 0.533 1.00 93.88 138 GLY A C 1
ATOM 1111 O O . GLY A 1 138 ? 6.437 8.611 0.127 1.00 93.88 138 GLY A O 1
ATOM 1112 N N . VAL A 1 139 ? 5.937 9.984 1.834 1.00 94.62 139 VAL A N 1
ATOM 1113 C CA . VAL A 1 139 ? 6.153 8.977 2.890 1.00 94.62 139 VAL A CA 1
ATOM 1114 C C . VAL A 1 139 ? 5.217 7.777 2.723 1.00 94.62 139 VAL A C 1
ATOM 1116 O O . VAL A 1 139 ? 5.627 6.643 2.953 1.00 94.62 139 VAL A O 1
ATOM 1119 N N . PHE A 1 140 ? 3.968 8.004 2.311 1.00 95.69 140 PHE A N 1
ATOM 1120 C CA . PHE A 1 140 ? 3.023 6.929 2.021 1.00 95.69 140 PHE A CA 1
ATOM 1121 C C . PHE A 1 140 ? 3.490 6.047 0.869 1.00 95.69 140 PHE A C 1
ATOM 1123 O O . PHE A 1 140 ? 3.514 4.832 1.039 1.00 95.69 140 PHE A O 1
ATOM 1130 N N . LEU A 1 141 ? 3.900 6.633 -0.258 1.00 95.06 141 LEU A N 1
ATOM 1131 C CA . LEU A 1 141 ? 4.363 5.883 -1.429 1.00 95.06 141 LEU A CA 1
ATOM 1132 C C . LEU A 1 141 ? 5.630 5.073 -1.126 1.00 95.06 141 LEU A C 1
ATOM 1134 O O . LEU A 1 141 ? 5.677 3.887 -1.442 1.00 95.06 141 LEU A O 1
ATOM 1138 N N . GLU A 1 142 ? 6.614 5.675 -0.453 1.00 94.06 142 GLU A N 1
ATOM 1139 C CA . GLU A 1 142 ? 7.840 4.981 -0.021 1.00 94.06 142 GLU A CA 1
ATOM 1140 C C . GLU A 1 142 ? 7.531 3.839 0.958 1.00 94.06 142 GLU A C 1
ATOM 1142 O O . GLU A 1 142 ? 8.151 2.780 0.913 1.00 94.06 142 GLU A O 1
ATOM 1147 N N . CYS A 1 143 ? 6.520 4.006 1.816 1.00 94.88 143 CYS A N 1
ATOM 1148 C CA . CYS A 1 143 ? 6.114 2.962 2.749 1.00 94.88 143 CYS A CA 1
ATOM 1149 C C . CYS A 1 143 ? 5.540 1.720 2.045 1.00 94.88 143 CYS A C 1
ATOM 1151 O O . CYS A 1 143 ? 5.571 0.646 2.640 1.00 94.88 143 CYS A O 1
ATOM 1153 N N . LEU A 1 144 ? 5.014 1.827 0.819 1.00 93.62 144 LEU A N 1
ATOM 1154 C CA . LEU A 1 144 ? 4.419 0.687 0.106 1.00 93.62 144 LEU A CA 1
ATOM 1155 C C . LEU A 1 144 ? 5.465 -0.306 -0.412 1.00 93.62 144 LEU A C 1
ATOM 1157 O O . LEU A 1 144 ? 5.168 -1.499 -0.487 1.00 93.62 144 LEU A O 1
ATOM 1161 N N . GLU A 1 145 ? 6.671 0.167 -0.731 1.00 92.94 145 GLU A N 1
ATOM 1162 C CA . GLU A 1 145 ? 7.765 -0.627 -1.308 1.00 92.94 145 GLU A CA 1
ATOM 1163 C C . GLU A 1 145 ? 7.979 -1.987 -0.612 1.00 92.94 145 GLU A C 1
ATOM 1165 O O . GLU A 1 145 ? 7.844 -3.018 -1.274 1.00 92.94 145 GLU A O 1
ATOM 1170 N N . PRO A 1 146 ? 8.234 -2.070 0.710 1.00 93.06 146 PRO A N 1
ATOM 1171 C CA . PRO A 1 146 ? 8.477 -3.356 1.370 1.00 93.06 146 PRO A CA 1
ATOM 1172 C C . PRO A 1 146 ? 7.284 -4.323 1.302 1.00 93.06 146 PRO A C 1
ATOM 1174 O O . PRO A 1 146 ? 7.467 -5.542 1.372 1.00 93.06 146 PRO A O 1
ATOM 1177 N N . TYR A 1 147 ? 6.055 -3.817 1.171 1.00 92.44 147 TYR A N 1
ATOM 1178 C CA . TYR A 1 147 ? 4.856 -4.653 1.046 1.00 92.44 147 TYR A CA 1
ATOM 1179 C C . TYR A 1 147 ? 4.654 -5.164 -0.382 1.00 92.44 147 TYR A C 1
ATOM 1181 O O . TYR A 1 147 ? 4.125 -6.263 -0.552 1.00 92.44 147 TYR A O 1
ATOM 1189 N N . ILE A 1 148 ? 5.100 -4.402 -1.383 1.00 91.75 148 ILE A N 1
ATOM 1190 C CA . ILE A 1 148 ? 5.144 -4.828 -2.788 1.00 91.75 148 ILE A CA 1
ATOM 1191 C C . ILE A 1 148 ? 6.180 -5.939 -2.946 1.00 91.75 148 ILE A C 1
ATOM 1193 O O . ILE A 1 148 ? 5.843 -7.028 -3.394 1.00 91.75 148 ILE A O 1
ATOM 1197 N N . LEU A 1 149 ? 7.409 -5.708 -2.475 1.00 90.94 149 LEU A N 1
ATOM 1198 C CA . LEU A 1 149 ? 8.516 -6.669 -2.586 1.00 90.94 149 LEU A CA 1
ATOM 1199 C C . LEU A 1 149 ? 8.284 -7.977 -1.811 1.00 90.94 149 LEU A C 1
ATOM 1201 O O . LEU A 1 149 ? 8.978 -8.963 -2.032 1.00 90.94 149 LEU A O 1
ATOM 1205 N N . SER A 1 150 ? 7.341 -7.986 -0.864 1.00 90.50 150 SER A N 1
ATOM 1206 C CA . SER A 1 150 ? 6.948 -9.186 -0.114 1.00 90.50 150 SER A CA 1
ATOM 1207 C C . SER A 1 150 ? 5.646 -9.824 -0.609 1.00 90.50 150 SER A C 1
ATOM 1209 O O . SER A 1 150 ? 5.084 -10.661 0.101 1.00 90.50 150 SER A O 1
ATOM 1211 N N . ASP A 1 151 ? 5.145 -9.413 -1.780 1.00 86.94 151 ASP A N 1
ATOM 1212 C CA . ASP A 1 151 ? 3.901 -9.886 -2.411 1.00 86.94 151 ASP A CA 1
ATOM 1213 C C . ASP A 1 151 ? 2.644 -9.730 -1.535 1.00 86.94 151 ASP A C 1
ATOM 1215 O O . ASP A 1 151 ? 1.601 -10.347 -1.767 1.00 86.94 151 ASP A O 1
ATOM 1219 N N . LYS A 1 152 ? 2.705 -8.878 -0.505 1.00 87.00 152 LYS A N 1
ATOM 1220 C CA . LYS A 1 152 ? 1.559 -8.574 0.366 1.00 87.00 152 LYS A CA 1
ATOM 1221 C C . LYS A 1 152 ? 0.616 -7.554 -0.263 1.00 87.00 152 LYS A C 1
ATOM 1223 O O . LYS A 1 152 ? -0.545 -7.475 0.139 1.00 87.00 152 LYS A O 1
ATOM 1228 N N . LEU A 1 153 ? 1.111 -6.769 -1.219 1.00 85.62 153 LEU A N 1
ATOM 1229 C CA . LEU A 1 153 ? 0.390 -5.680 -1.867 1.00 85.62 153 LEU A CA 1
ATOM 1230 C C . LEU A 1 153 ? 0.483 -5.796 -3.396 1.00 85.62 153 LEU A C 1
ATOM 1232 O O . LEU A 1 153 ? 1.271 -5.109 -4.033 1.00 85.62 153 LEU A O 1
ATOM 1236 N N . VAL A 1 154 ? -0.352 -6.664 -3.974 1.00 74.06 154 VAL A N 1
ATOM 1237 C CA . VAL A 1 154 ? -0.405 -6.895 -5.434 1.00 74.06 154 VAL A CA 1
ATOM 1238 C C . VAL A 1 154 ? -1.477 -6.030 -6.120 1.00 74.06 154 VAL A C 1
ATOM 1240 O O . VAL A 1 154 ? -1.297 -5.577 -7.246 1.00 74.06 154 VAL A O 1
ATOM 1243 N N . GLY A 1 155 ? -2.596 -5.755 -5.437 1.00 76.19 155 GLY A N 1
ATOM 1244 C CA . GLY A 1 155 ? -3.756 -5.045 -5.996 1.00 76.19 155 GLY A CA 1
ATOM 1245 C C . GLY A 1 155 ? -3.657 -3.519 -5.924 1.00 76.19 155 GLY A C 1
ATOM 1246 O O . GLY A 1 155 ? -4.453 -2.891 -5.224 1.00 76.19 155 GLY A O 1
ATOM 1247 N N . ILE A 1 156 ? -2.680 -2.925 -6.609 1.00 86.00 156 ILE A N 1
ATOM 1248 C CA 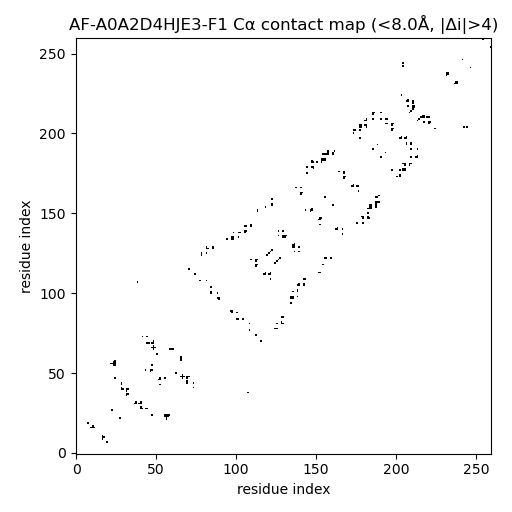. ILE A 1 156 ? -2.495 -1.465 -6.678 1.00 86.00 156 ILE A CA 1
ATOM 1249 C C . ILE A 1 156 ? -3.320 -0.885 -7.833 1.00 86.00 156 ILE A C 1
ATOM 1251 O O . ILE A 1 156 ? -3.445 -1.489 -8.894 1.00 86.00 156 ILE A O 1
ATOM 1255 N N . THR A 1 157 ? -3.920 0.293 -7.637 1.00 87.81 157 THR A N 1
ATOM 1256 C CA . THR A 1 157 ? -4.662 0.973 -8.710 1.00 87.81 157 THR A CA 1
ATOM 1257 C C . THR A 1 157 ? -3.704 1.668 -9.679 1.00 87.81 157 THR A C 1
ATOM 1259 O O . THR A 1 157 ? -2.652 2.163 -9.273 1.00 87.81 157 THR A O 1
ATOM 1262 N N . ALA A 1 158 ? -4.093 1.796 -10.951 1.00 87.31 158 ALA A N 1
ATOM 1263 C CA . ALA A 1 158 ? -3.272 2.472 -11.963 1.00 87.31 158 ALA A CA 1
ATOM 1264 C C . ALA A 1 158 ? -2.895 3.917 -11.579 1.00 87.31 158 ALA A C 1
ATOM 1266 O O . ALA A 1 158 ? -1.794 4.381 -11.873 1.00 87.31 158 ALA A O 1
ATOM 1267 N N . GLN A 1 159 ? -3.785 4.622 -10.869 1.00 89.62 159 GLN A N 1
ATOM 1268 C CA . GLN A 1 159 ? -3.515 5.974 -10.380 1.00 89.62 159 GLN A CA 1
ATOM 1269 C C . GLN A 1 159 ? -2.365 5.992 -9.366 1.00 89.62 159 GLN A C 1
ATOM 1271 O O . GLN A 1 159 ? -1.433 6.780 -9.509 1.00 89.62 159 GLN A O 1
ATOM 1276 N N . ILE A 1 160 ? -2.412 5.110 -8.365 1.00 91.25 160 ILE A N 1
ATOM 1277 C CA . ILE A 1 160 ? -1.368 5.033 -7.337 1.00 91.25 160 ILE A CA 1
ATOM 1278 C C . ILE A 1 160 ? -0.060 4.547 -7.945 1.00 91.25 160 ILE A C 1
ATOM 1280 O O . ILE A 1 160 ? 0.996 5.052 -7.584 1.00 91.25 160 ILE A O 1
ATOM 1284 N N . MET A 1 161 ? -0.123 3.628 -8.910 1.00 89.44 161 MET A N 1
ATOM 1285 C CA . MET A 1 161 ? 1.063 3.172 -9.622 1.00 89.44 161 MET A CA 1
ATOM 1286 C C . MET A 1 161 ? 1.766 4.315 -10.359 1.00 89.44 161 MET A C 1
ATOM 1288 O O . MET A 1 161 ? 2.980 4.480 -10.250 1.00 89.44 161 MET A O 1
ATOM 1292 N N . LYS A 1 162 ? 1.003 5.149 -11.070 1.00 89.56 162 LYS A N 1
ATOM 1293 C CA . LYS A 1 162 ? 1.540 6.342 -11.731 1.00 89.56 162 LYS A CA 1
ATOM 1294 C C . LYS A 1 162 ? 2.175 7.309 -10.732 1.00 89.56 162 LYS A C 1
ATOM 1296 O O . LYS A 1 162 ? 3.254 7.833 -10.993 1.00 89.56 162 LYS A O 1
ATOM 1301 N N . ASP A 1 163 ? 1.514 7.548 -9.604 1.00 93.06 163 ASP A N 1
ATOM 1302 C CA . ASP A 1 163 ? 2.038 8.417 -8.550 1.00 93.06 163 ASP A CA 1
ATOM 1303 C C . ASP A 1 163 ? 3.325 7.851 -7.922 1.00 93.06 163 ASP A C 1
ATOM 1305 O O . ASP A 1 163 ? 4.260 8.608 -7.662 1.00 93.06 163 ASP A O 1
ATOM 1309 N N . LEU A 1 164 ? 3.405 6.530 -7.740 1.00 92.25 164 LEU A N 1
ATOM 1310 C CA . LEU A 1 164 ? 4.590 5.829 -7.245 1.00 92.25 164 LEU A CA 1
ATOM 1311 C C . LEU A 1 164 ? 5.756 5.954 -8.237 1.00 92.25 164 LEU A C 1
ATOM 1313 O O . LEU A 1 164 ? 6.842 6.365 -7.842 1.00 92.25 164 LEU A O 1
ATOM 1317 N N . LEU A 1 165 ? 5.516 5.714 -9.530 1.00 89.44 165 LEU A N 1
ATOM 1318 C CA . LEU A 1 165 ? 6.513 5.900 -10.595 1.00 89.44 165 LEU A CA 1
ATOM 1319 C C . LEU A 1 165 ? 7.114 7.310 -10.588 1.00 89.44 165 LEU A C 1
ATOM 1321 O O . LEU A 1 165 ? 8.334 7.461 -10.573 1.00 89.44 165 LEU A O 1
ATOM 1325 N N . LEU A 1 166 ? 6.259 8.336 -10.572 1.00 91.50 166 LEU A N 1
ATOM 1326 C CA . LEU A 1 166 ? 6.697 9.734 -10.575 1.00 91.50 166 LEU A CA 1
ATOM 1327 C C . LEU A 1 166 ? 7.499 10.076 -9.314 1.00 91.50 166 LEU A C 1
ATOM 1329 O O . LEU A 1 166 ? 8.551 10.702 -9.407 1.00 91.50 166 LEU A O 1
ATOM 1333 N N . HIS A 1 167 ? 7.046 9.618 -8.143 1.00 94.25 167 HIS A N 1
ATOM 1334 C CA . HIS A 1 167 ? 7.732 9.881 -6.876 1.00 94.25 167 HIS A CA 1
ATOM 1335 C C . HIS A 1 167 ? 9.136 9.266 -6.828 1.00 94.25 167 HIS A C 1
ATOM 1337 O O . HIS A 1 167 ? 10.097 9.932 -6.437 1.00 94.25 167 HIS A O 1
ATOM 1343 N N . PHE A 1 168 ? 9.280 8.008 -7.250 1.00 91.88 168 PHE A N 1
ATOM 1344 C CA . PHE A 1 168 ? 10.580 7.331 -7.273 1.00 91.88 168 PHE A CA 1
ATOM 1345 C C . PHE A 1 168 ? 11.517 7.934 -8.327 1.00 91.88 168 PHE A C 1
ATOM 1347 O O . PHE A 1 168 ? 12.721 8.045 -8.072 1.00 91.88 168 PHE A O 1
ATOM 1354 N N . GLN A 1 169 ? 10.971 8.389 -9.459 1.00 90.00 169 GLN A N 1
ATOM 1355 C CA . GLN A 1 169 ? 11.719 9.115 -10.484 1.00 90.00 169 GLN A CA 1
ATOM 1356 C C . GLN A 1 169 ? 12.272 10.441 -9.955 1.00 90.00 169 GLN A C 1
ATOM 1358 O O . GLN A 1 169 ? 13.474 10.687 -10.065 1.00 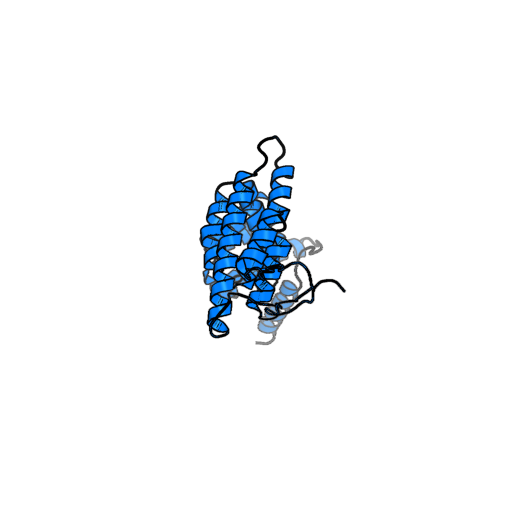90.00 169 GLN A O 1
ATOM 1363 N N . ASP A 1 170 ? 11.446 11.252 -9.293 1.00 91.75 170 ASP A N 1
ATOM 1364 C CA . ASP A 1 170 ? 11.868 12.536 -8.716 1.00 91.75 170 ASP A CA 1
ATOM 1365 C C . ASP A 1 170 ? 12.947 12.366 -7.629 1.00 91.75 170 ASP A C 1
ATOM 1367 O O . ASP A 1 170 ? 13.827 13.216 -7.460 1.00 91.75 170 ASP A O 1
ATOM 1371 N N . LYS A 1 171 ? 12.912 11.248 -6.894 1.00 90.31 171 LYS A N 1
ATOM 1372 C CA . LYS A 1 171 ? 13.884 10.905 -5.842 1.00 90.31 171 LYS A CA 1
ATOM 1373 C C . LYS A 1 171 ? 15.142 10.196 -6.360 1.00 90.31 171 LYS A C 1
ATOM 1375 O O . LYS A 1 171 ? 16.058 9.975 -5.569 1.00 90.31 171 LYS A O 1
ATOM 1380 N N . ASN A 1 172 ? 15.228 9.878 -7.654 1.00 88.94 172 ASN A N 1
ATOM 1381 C CA . ASN A 1 172 ? 16.288 9.056 -8.260 1.00 88.94 172 ASN A CA 1
ATOM 1382 C C . ASN A 1 172 ? 16.426 7.650 -7.632 1.00 88.94 172 ASN A C 1
ATOM 1384 O O . ASN A 1 172 ? 17.526 7.103 -7.549 1.00 88.94 172 ASN A O 1
ATOM 1388 N N . LEU A 1 173 ? 15.316 7.043 -7.201 1.00 90.81 173 LEU A N 1
ATOM 1389 C CA . LEU A 1 173 ? 15.267 5.705 -6.589 1.00 90.81 173 LEU A CA 1
ATOM 1390 C C . LEU A 1 173 ? 14.873 4.623 -7.612 1.00 90.81 173 LEU A C 1
ATOM 1392 O O . LEU A 1 173 ? 14.043 3.755 -7.351 1.00 90.81 173 LEU A O 1
ATOM 1396 N N . MET A 1 174 ? 15.460 4.669 -8.810 1.00 89.44 174 MET A N 1
ATOM 1397 C CA . MET A 1 174 ? 15.013 3.839 -9.939 1.00 89.44 174 MET A CA 1
ATOM 1398 C C . MET A 1 174 ? 15.262 2.336 -9.747 1.00 89.44 174 MET A C 1
ATOM 1400 O O . MET A 1 174 ? 14.484 1.527 -10.241 1.00 89.44 174 MET A O 1
ATOM 1404 N N . ALA A 1 175 ? 16.294 1.953 -8.991 1.00 88.12 175 ALA A N 1
ATOM 1405 C CA . ALA A 1 175 ? 16.567 0.546 -8.682 1.00 88.12 175 ALA A CA 1
ATOM 1406 C C . ALA A 1 175 ? 15.458 -0.077 -7.811 1.00 88.12 175 ALA A C 1
ATOM 1408 O O . ALA A 1 175 ? 15.004 -1.190 -8.064 1.00 88.12 175 ALA A O 1
ATOM 1409 N N . ASN A 1 176 ? 14.976 0.668 -6.813 1.00 90.75 176 ASN A N 1
ATOM 1410 C CA . ASN A 1 176 ? 13.846 0.265 -5.976 1.00 90.75 176 ASN A CA 1
ATOM 1411 C C . ASN A 1 176 ? 12.559 0.158 -6.808 1.00 90.75 176 ASN A C 1
ATOM 1413 O O . ASN A 1 176 ? 11.781 -0.781 -6.647 1.00 90.75 176 ASN A O 1
ATOM 1417 N N . MET A 1 177 ? 12.369 1.092 -7.746 1.00 90.81 177 MET A N 1
ATOM 1418 C CA . MET A 1 177 ? 11.243 1.080 -8.678 1.00 90.81 177 MET A CA 1
ATOM 1419 C C . MET A 1 177 ? 11.246 -0.162 -9.578 1.00 90.81 177 MET A C 1
ATOM 1421 O O . MET A 1 177 ? 10.207 -0.795 -9.751 1.00 90.81 177 MET A O 1
ATOM 1425 N N . GLU A 1 178 ? 12.404 -0.528 -10.132 1.00 90.31 178 GLU A N 1
ATOM 1426 C CA . GLU A 1 178 ? 12.568 -1.736 -10.946 1.00 90.31 178 GLU A CA 1
ATOM 1427 C C . GLU A 1 178 ? 12.181 -2.994 -10.168 1.00 90.31 178 GLU A C 1
ATOM 1429 O O . GLU A 1 178 ? 11.373 -3.790 -10.652 1.00 90.31 178 GLU A O 1
ATOM 1434 N N . ALA A 1 179 ? 12.684 -3.119 -8.937 1.00 90.38 179 ALA A N 1
ATOM 1435 C CA . ALA A 1 179 ? 12.332 -4.217 -8.048 1.00 90.38 179 ALA A CA 1
ATOM 1436 C C . ALA A 1 179 ? 10.830 -4.235 -7.722 1.00 90.38 179 ALA A C 1
ATOM 1438 O O . ALA A 1 179 ? 10.246 -5.302 -7.604 1.00 90.38 179 ALA A O 1
ATOM 1439 N N . CYS A 1 180 ? 10.164 -3.084 -7.618 1.00 91.06 180 CYS A N 1
ATOM 1440 C CA . CYS A 1 180 ? 8.721 -3.047 -7.378 1.00 91.06 180 CYS A CA 1
ATOM 1441 C C . CYS A 1 180 ? 7.904 -3.501 -8.598 1.00 91.06 180 CYS A C 1
ATOM 1443 O O . CYS A 1 180 ? 6.956 -4.267 -8.436 1.00 91.06 180 CYS A O 1
ATOM 1445 N N . ILE A 1 181 ? 8.260 -3.055 -9.811 1.00 89.81 181 ILE A N 1
ATOM 1446 C CA . ILE A 1 181 ? 7.489 -3.328 -11.041 1.00 89.81 181 ILE A CA 1
ATOM 1447 C C . ILE A 1 181 ? 7.332 -4.830 -11.290 1.00 89.81 181 ILE A C 1
ATOM 1449 O O . ILE A 1 181 ? 6.253 -5.270 -11.681 1.00 89.81 181 ILE A O 1
ATOM 1453 N N . VAL A 1 182 ? 8.378 -5.619 -11.037 1.00 88.81 182 VAL A N 1
ATOM 1454 C CA . VAL A 1 182 ? 8.360 -7.071 -11.283 1.00 88.81 182 VAL A CA 1
ATOM 1455 C C . VAL A 1 182 ? 7.415 -7.847 -10.354 1.00 88.81 182 VAL A C 1
ATOM 1457 O O . VAL A 1 182 ? 7.036 -8.967 -10.681 1.00 88.81 182 VAL A O 1
ATOM 1460 N N . HIS A 1 183 ? 7.001 -7.253 -9.229 1.00 88.38 183 HIS A N 1
ATOM 1461 C CA . HIS A 1 183 ? 6.049 -7.836 -8.272 1.00 88.38 183 HIS A CA 1
ATOM 1462 C C . HIS A 1 183 ? 4.606 -7.323 -8.451 1.00 88.38 183 HIS A C 1
ATOM 1464 O O . HIS A 1 183 ? 3.688 -7.758 -7.755 1.00 88.38 183 HIS A O 1
ATOM 1470 N N . MET A 1 184 ? 4.375 -6.381 -9.368 1.00 86.06 184 MET A N 1
ATOM 1471 C CA . MET A 1 184 ? 3.067 -5.748 -9.556 1.00 86.06 184 MET A CA 1
ATOM 1472 C C . MET A 1 184 ? 2.223 -6.451 -10.610 1.00 86.06 184 MET A C 1
ATOM 1474 O O . MET A 1 184 ? 2.741 -6.959 -11.601 1.00 86.06 184 MET A O 1
ATOM 1478 N N . ASP A 1 185 ? 0.898 -6.402 -10.456 1.00 86.44 185 ASP A N 1
ATOM 1479 C CA . ASP A 1 185 ? -0.013 -6.876 -11.495 1.00 86.44 185 ASP A CA 1
ATOM 1480 C C . ASP A 1 185 ? 0.119 -6.017 -12.761 1.00 86.44 185 ASP A C 1
ATOM 1482 O O . ASP A 1 185 ? -0.115 -4.806 -12.743 1.00 86.44 185 ASP A O 1
ATOM 1486 N N . ILE A 1 186 ? 0.442 -6.667 -13.877 1.00 86.19 186 ILE A N 1
ATOM 1487 C CA . ILE A 1 186 ? 0.594 -6.048 -15.192 1.00 86.19 186 ILE A CA 1
ATOM 1488 C C . ILE A 1 186 ? -0.654 -5.279 -15.641 1.00 86.19 186 ILE A C 1
ATOM 1490 O O . ILE A 1 186 ? -0.535 -4.298 -16.371 1.00 86.19 186 ILE A O 1
ATOM 1494 N N . THR A 1 187 ? -1.847 -5.668 -15.173 1.00 86.44 187 THR A N 1
ATOM 1495 C CA . THR A 1 187 ? -3.105 -4.983 -15.520 1.00 86.44 187 THR A CA 1
ATOM 1496 C C . THR A 1 187 ? -3.228 -3.595 -14.893 1.00 86.44 187 THR A C 1
ATOM 1498 O O . THR A 1 187 ? -3.986 -2.758 -15.386 1.00 86.44 187 THR A O 1
ATOM 1501 N N . SER A 1 188 ? -2.468 -3.329 -13.828 1.00 84.25 188 SER A N 1
ATOM 1502 C CA . SER A 1 188 ? -2.424 -2.026 -13.161 1.00 84.25 188 SER A CA 1
ATOM 1503 C C . SER A 1 188 ? -1.438 -1.048 -13.811 1.00 84.25 188 SER A C 1
ATOM 1505 O O . SER A 1 188 ? -1.444 0.138 -13.475 1.00 84.25 188 SER A O 1
ATOM 1507 N N . LEU A 1 189 ? -0.600 -1.523 -14.740 1.00 86.31 189 LEU A N 1
ATOM 1508 C CA . LEU A 1 189 ? 0.489 -0.751 -15.331 1.00 86.31 189 LEU A CA 1
ATOM 1509 C C . LEU A 1 189 ? 0.067 -0.082 -16.643 1.00 86.31 189 LEU A C 1
ATOM 1511 O O . LEU A 1 189 ? -0.485 -0.719 -17.540 1.00 86.31 189 LEU A O 1
ATOM 1515 N N . ASP A 1 190 ? 0.432 1.191 -16.810 1.00 88.25 190 ASP A N 1
ATOM 1516 C CA . ASP A 1 190 ? 0.481 1.809 -18.136 1.00 88.25 190 ASP A CA 1
ATOM 1517 C C . ASP A 1 190 ? 1.742 1.315 -18.857 1.00 88.25 190 ASP A C 1
ATOM 1519 O O . ASP A 1 190 ? 2.834 1.865 -18.699 1.00 88.25 190 ASP A O 1
ATOM 1523 N N . ILE A 1 191 ? 1.589 0.243 -19.636 1.00 88.50 191 ILE A N 1
ATOM 1524 C CA . ILE A 1 191 ? 2.686 -0.419 -20.355 1.00 88.50 191 ILE A CA 1
ATOM 1525 C C . ILE A 1 191 ? 3.508 0.583 -21.177 1.00 88.50 191 ILE A C 1
ATOM 1527 O O . ILE A 1 191 ? 4.733 0.481 -21.210 1.00 88.50 191 ILE A O 1
ATOM 1531 N N . GLN A 1 192 ? 2.871 1.564 -21.826 1.00 86.75 192 GLN A N 1
ATOM 1532 C CA . GLN A 1 192 ? 3.591 2.519 -22.672 1.00 86.75 192 GLN A CA 1
ATOM 1533 C C . GLN A 1 192 ? 4.484 3.433 -21.833 1.00 86.75 192 GLN A C 1
ATOM 1535 O O . GLN A 1 192 ? 5.661 3.609 -22.160 1.00 86.75 192 GLN A O 1
ATOM 1540 N N . GLN A 1 193 ? 3.942 3.972 -20.738 1.00 87.69 193 GLN A N 1
ATOM 1541 C CA . GLN A 1 193 ? 4.694 4.828 -19.824 1.00 87.69 193 GLN A CA 1
ATOM 1542 C C . GLN A 1 193 ? 5.838 4.060 -19.153 1.00 87.69 193 GLN A C 1
ATOM 1544 O O . GLN A 1 193 ? 6.967 4.554 -19.115 1.00 87.69 193 GLN A O 1
ATOM 1549 N N . VAL A 1 194 ? 5.567 2.849 -18.651 1.00 88.81 194 VAL A N 1
ATOM 1550 C CA . VAL A 1 194 ? 6.576 2.043 -17.950 1.00 88.81 194 VAL A CA 1
ATOM 1551 C C . VAL A 1 194 ? 7.704 1.643 -18.894 1.00 88.81 194 VAL A C 1
ATOM 1553 O O . VAL A 1 194 ? 8.865 1.813 -18.539 1.00 88.81 194 VAL A O 1
ATOM 1556 N N . VAL A 1 195 ? 7.402 1.195 -20.118 1.00 88.88 195 VAL A N 1
ATOM 1557 C CA . VAL A 1 195 ? 8.439 0.837 -21.101 1.00 88.88 195 VAL A CA 1
ATOM 1558 C C . VAL A 1 195 ? 9.345 2.026 -21.410 1.00 88.88 195 VAL A C 1
ATOM 1560 O O . VAL A 1 195 ? 10.563 1.856 -21.426 1.00 88.88 195 VAL A O 1
ATOM 1563 N N . LEU A 1 196 ? 8.785 3.217 -21.654 1.00 87.69 196 LEU A N 1
ATOM 1564 C CA . LEU A 1 196 ? 9.583 4.415 -21.933 1.00 87.69 196 LEU A CA 1
ATOM 1565 C C . LEU A 1 196 ? 10.512 4.750 -20.758 1.00 87.69 196 LEU A C 1
ATOM 1567 O O . LEU A 1 196 ? 11.713 4.924 -20.954 1.00 87.69 196 LEU A O 1
ATOM 1571 N N . MET A 1 197 ? 9.969 4.757 -19.541 1.00 88.38 197 MET A N 1
ATOM 1572 C CA . MET A 1 197 ? 10.725 5.036 -18.322 1.00 88.38 197 MET A CA 1
ATOM 1573 C C . MET A 1 197 ? 11.848 4.012 -18.102 1.00 88.38 197 MET A C 1
ATOM 1575 O O . MET A 1 197 ? 12.985 4.398 -17.817 1.00 88.38 197 MET A O 1
ATOM 1579 N N . CYS A 1 198 ? 11.562 2.718 -18.278 1.00 89.19 198 CYS A N 1
ATOM 1580 C CA . CYS A 1 198 ? 12.561 1.662 -18.137 1.00 89.19 198 CYS A CA 1
ATOM 1581 C C . CYS A 1 198 ? 13.705 1.825 -19.146 1.00 89.19 198 CYS A C 1
ATOM 1583 O O . CYS A 1 198 ? 14.856 1.560 -18.804 1.00 89.19 198 CYS A O 1
ATOM 1585 N N . TRP A 1 199 ? 13.418 2.301 -20.364 1.00 84.62 199 TRP A N 1
ATOM 1586 C CA . TRP A 1 199 ? 14.454 2.596 -21.357 1.00 84.62 199 TRP A CA 1
ATOM 1587 C C . TRP A 1 199 ? 15.348 3.759 -20.947 1.00 84.62 199 TRP A C 1
ATOM 1589 O O . TRP A 1 199 ? 16.570 3.638 -21.027 1.00 84.62 199 TRP A O 1
ATOM 1599 N N . GLU A 1 200 ? 14.751 4.867 -20.515 1.00 86.50 200 GLU A N 1
ATOM 1600 C CA . GLU A 1 200 ? 15.481 6.078 -20.126 1.00 86.50 200 GLU A CA 1
ATOM 1601 C C . GLU A 1 200 ? 16.383 5.850 -18.907 1.00 86.50 200 GLU A C 1
ATOM 1603 O O . GLU A 1 200 ? 17.460 6.435 -18.821 1.00 86.50 200 GLU A O 1
ATOM 1608 N N . ASN A 1 201 ? 15.969 4.966 -17.994 1.00 85.06 201 ASN A N 1
ATOM 1609 C CA . ASN A 1 201 ? 16.663 4.702 -16.732 1.00 85.06 201 ASN A CA 1
ATOM 1610 C C . ASN A 1 201 ? 17.430 3.370 -16.708 1.00 85.06 201 ASN A C 1
ATOM 1612 O O . ASN A 1 201 ? 17.978 3.007 -15.671 1.00 85.06 201 ASN A O 1
ATOM 1616 N N . HIS A 1 202 ? 17.494 2.654 -17.837 1.00 85.19 202 HIS A N 1
ATOM 1617 C CA . HIS A 1 202 ? 18.182 1.363 -17.972 1.00 85.19 202 HIS A CA 1
ATOM 1618 C C . HIS A 1 202 ? 17.697 0.272 -16.992 1.00 85.19 202 HIS A C 1
ATOM 1620 O O . HIS A 1 202 ? 18.505 -0.486 -16.460 1.00 85.19 202 HIS A O 1
ATOM 1626 N N . LEU A 1 203 ? 16.380 0.181 -16.779 1.00 87.94 203 LEU A N 1
ATOM 1627 C CA . LEU A 1 203 ? 15.740 -0.808 -15.899 1.00 87.94 2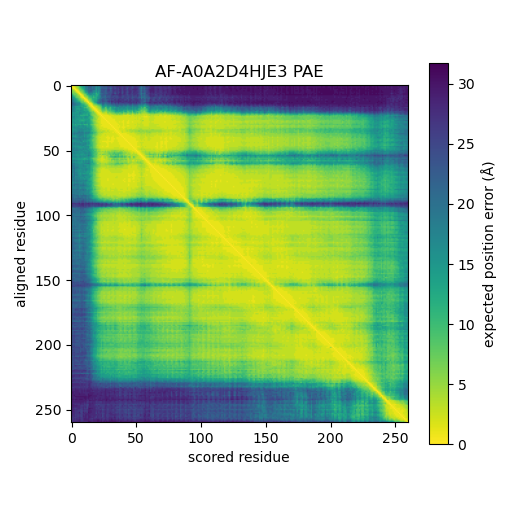03 LEU A CA 1
ATOM 1628 C C . LEU A 1 203 ? 15.376 -2.069 -16.689 1.00 87.94 203 LEU A C 1
ATOM 1630 O O . LEU A 1 203 ? 14.276 -2.195 -17.237 1.00 87.94 203 LEU A O 1
ATOM 1634 N N . TYR A 1 204 ? 16.341 -2.970 -16.826 1.00 85.12 204 TYR A N 1
ATOM 1635 C CA . TYR A 1 204 ? 16.239 -4.152 -17.672 1.00 85.12 204 TYR A CA 1
ATOM 1636 C C . TYR A 1 204 ? 15.281 -5.224 -17.143 1.00 85.12 204 TYR A C 1
ATOM 1638 O O . TYR A 1 204 ? 14.526 -5.780 -17.940 1.00 85.12 204 TYR A O 1
ATOM 1646 N N . ASP A 1 205 ? 15.262 -5.498 -15.841 1.00 85.94 205 ASP A N 1
ATOM 1647 C CA . ASP A 1 205 ? 14.432 -6.554 -15.249 1.00 85.94 205 ASP A CA 1
ATOM 1648 C C . ASP A 1 205 ? 12.944 -6.172 -15.340 1.00 85.94 205 ASP A C 1
ATOM 1650 O O . ASP A 1 205 ? 12.118 -6.953 -15.823 1.00 85.94 205 ASP A O 1
ATOM 1654 N N . ALA A 1 206 ? 12.607 -4.924 -14.992 1.00 88.19 206 ALA A N 1
ATOM 1655 C CA . ALA A 1 206 ? 11.251 -4.386 -15.142 1.00 88.19 206 ALA A CA 1
ATOM 1656 C C . ALA A 1 206 ? 10.792 -4.389 -16.605 1.00 88.19 206 ALA A C 1
ATOM 1658 O O . ALA A 1 206 ? 9.645 -4.702 -16.919 1.00 88.19 206 ALA A O 1
ATOM 1659 N N . MET A 1 207 ? 11.697 -4.075 -17.524 1.00 88.19 207 MET A N 1
ATOM 1660 C CA . MET A 1 207 ? 11.399 -4.079 -18.944 1.00 88.19 207 MET A CA 1
ATOM 1661 C C . MET A 1 207 ? 11.125 -5.479 -19.486 1.00 88.19 207 MET A C 1
ATOM 1663 O O . MET A 1 207 ? 10.122 -5.667 -20.174 1.00 88.19 207 MET A O 1
ATOM 1667 N N . ILE A 1 208 ? 11.975 -6.460 -19.167 1.00 86.38 208 ILE A N 1
ATOM 1668 C CA . ILE A 1 208 ? 11.742 -7.865 -19.526 1.00 86.38 208 ILE A CA 1
ATOM 1669 C C . ILE A 1 208 ? 10.375 -8.300 -18.996 1.00 86.38 208 ILE A C 1
ATOM 1671 O O . ILE A 1 208 ? 9.583 -8.867 -19.746 1.00 86.38 208 ILE A O 1
ATOM 1675 N N . TYR A 1 209 ? 10.070 -7.980 -17.737 1.00 88.38 209 TYR A N 1
ATOM 1676 C CA . TYR A 1 209 ? 8.783 -8.296 -17.131 1.00 88.38 209 TYR A CA 1
ATOM 1677 C C . TYR A 1 209 ? 7.604 -7.697 -17.908 1.00 88.38 209 TYR A C 1
ATOM 1679 O O . TYR A 1 209 ? 6.671 -8.419 -18.254 1.00 88.38 209 TYR A O 1
ATOM 1687 N N . VAL A 1 210 ? 7.650 -6.407 -18.244 1.00 90.31 210 VAL A N 1
ATOM 1688 C CA . VAL A 1 210 ? 6.545 -5.732 -18.944 1.00 90.31 210 VAL A CA 1
ATOM 1689 C C . VAL A 1 210 ? 6.350 -6.261 -20.368 1.00 90.31 210 VAL A C 1
ATOM 1691 O O . VAL A 1 210 ? 5.212 -6.465 -20.790 1.00 90.31 210 VAL A O 1
ATOM 1694 N N . TYR A 1 211 ? 7.426 -6.532 -21.111 1.00 88.38 211 TYR A N 1
ATOM 1695 C CA . TYR A 1 211 ? 7.321 -7.113 -22.455 1.00 88.38 211 TYR A CA 1
ATOM 1696 C C . TYR A 1 211 ? 6.784 -8.552 -22.415 1.00 88.38 211 TYR A C 1
ATOM 1698 O O . TYR A 1 211 ? 5.853 -8.884 -23.154 1.00 88.38 211 TYR A O 1
ATOM 1706 N N . ASN A 1 212 ? 7.302 -9.378 -21.504 1.00 88.62 212 ASN A N 1
ATOM 1707 C CA . ASN A 1 212 ? 6.898 -10.775 -21.372 1.00 88.62 212 ASN A CA 1
ATOM 1708 C C . ASN A 1 212 ? 5.456 -10.905 -20.873 1.00 88.62 212 ASN A C 1
ATOM 1710 O O . ASN A 1 212 ? 4.652 -11.595 -21.491 1.00 88.62 212 ASN A O 1
ATOM 1714 N N . SER A 1 213 ? 5.124 -10.241 -19.766 1.00 87.12 213 SER A N 1
ATOM 1715 C CA . SER A 1 213 ? 3.828 -10.383 -19.093 1.00 87.12 213 SER A CA 1
ATOM 1716 C C . SER A 1 213 ? 2.746 -9.492 -19.701 1.00 87.12 213 SER A C 1
ATOM 1718 O O . SER A 1 213 ? 1.573 -9.854 -19.685 1.00 87.12 213 SER A O 1
ATOM 1720 N N . GLY A 1 214 ? 3.112 -8.316 -20.219 1.00 86.25 214 GLY A N 1
ATOM 1721 C CA . GLY A 1 214 ? 2.157 -7.325 -20.726 1.00 86.25 214 GLY A CA 1
ATOM 1722 C C . GLY A 1 214 ? 1.903 -7.418 -22.221 1.00 86.25 214 GLY A C 1
ATOM 1723 O O . GLY A 1 214 ? 0.779 -7.196 -22.666 1.00 86.25 214 GLY A O 1
ATOM 1724 N N . MET A 1 215 ? 2.929 -7.754 -23.004 1.00 87.38 215 MET A N 1
ATOM 1725 C CA . MET A 1 215 ? 2.844 -7.786 -24.469 1.00 87.38 215 MET A CA 1
ATOM 1726 C C . MET A 1 215 ? 2.967 -9.200 -25.050 1.00 87.38 215 MET A C 1
ATOM 1728 O O . MET A 1 2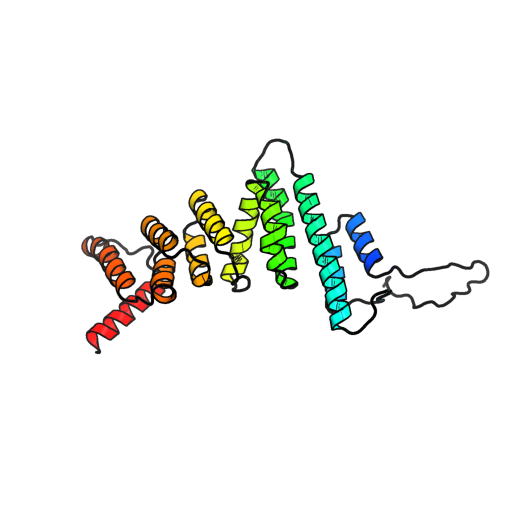15 ? 2.717 -9.375 -26.241 1.00 87.38 215 MET A O 1
ATOM 1732 N N . ASN A 1 216 ? 3.310 -10.207 -24.232 1.00 85.06 216 ASN A N 1
ATOM 1733 C CA . ASN A 1 216 ? 3.686 -11.554 -24.681 1.00 85.06 216 ASN A CA 1
ATOM 1734 C C . ASN A 1 216 ? 4.793 -11.533 -25.755 1.00 85.06 216 ASN A C 1
ATOM 1736 O O . ASN A 1 216 ? 4.826 -12.383 -26.646 1.00 85.06 216 ASN A O 1
ATOM 1740 N N . ASP A 1 217 ? 5.687 -10.544 -25.684 1.00 86.00 217 ASP A N 1
ATOM 1741 C CA . ASP A 1 217 ? 6.795 -10.367 -26.617 1.00 86.00 217 ASP A CA 1
ATOM 1742 C C . ASP A 1 217 ? 8.120 -10.646 -25.912 1.00 86.00 217 ASP A C 1
ATOM 1744 O O . ASP A 1 217 ? 8.654 -9.817 -25.183 1.00 86.00 217 ASP A O 1
ATOM 1748 N N . TYR A 1 218 ? 8.663 -11.830 -26.167 1.00 82.12 218 TYR A N 1
ATOM 1749 C CA . TYR A 1 218 ? 9.910 -12.298 -25.566 1.00 82.12 218 TYR A CA 1
ATOM 1750 C C . TYR A 1 218 ? 11.148 -11.941 -26.402 1.00 82.12 218 TYR A C 1
ATOM 1752 O O . TYR A 1 218 ? 12.278 -12.113 -25.945 1.00 82.12 218 TYR A O 1
ATOM 1760 N N . ILE A 1 219 ? 10.961 -11.466 -27.639 1.00 82.62 219 ILE A N 1
ATOM 1761 C CA . ILE A 1 219 ? 12.047 -11.245 -28.605 1.00 82.62 219 ILE A CA 1
ATOM 1762 C C . ILE A 1 219 ? 12.548 -9.805 -28.507 1.00 82.62 219 ILE A C 1
ATOM 1764 O O . ILE A 1 219 ? 13.751 -9.580 -28.358 1.00 82.62 219 ILE A O 1
ATOM 1768 N N . THR A 1 220 ? 11.642 -8.824 -28.524 1.00 85.38 220 THR A N 1
ATOM 1769 C CA . THR A 1 220 ? 11.992 -7.397 -28.458 1.00 85.38 220 THR A CA 1
ATOM 1770 C C . THR A 1 220 ? 12.877 -7.018 -27.264 1.00 85.38 220 THR A C 1
ATOM 1772 O O . THR A 1 220 ? 13.879 -6.325 -27.489 1.00 85.38 220 THR A O 1
ATOM 1775 N N . PRO A 1 221 ? 12.585 -7.422 -26.006 1.00 83.50 221 PRO A N 1
ATOM 1776 C CA . PRO A 1 221 ? 13.469 -7.092 -24.887 1.00 83.50 221 PRO A CA 1
ATOM 1777 C C . PRO A 1 221 ? 14.877 -7.669 -25.097 1.00 83.50 221 PRO A C 1
ATOM 1779 O O . PRO A 1 221 ? 15.864 -6.980 -24.842 1.00 83.50 221 PRO A O 1
ATOM 1782 N N . MET A 1 222 ? 14.983 -8.875 -25.661 1.00 79.75 222 MET A N 1
ATOM 1783 C CA . MET A 1 222 ? 16.256 -9.564 -25.890 1.00 79.75 222 MET A CA 1
ATOM 1784 C C . MET A 1 222 ? 17.087 -8.930 -27.009 1.00 79.75 222 MET A C 1
ATOM 1786 O O . MET A 1 222 ? 18.287 -8.712 -26.831 1.00 79.75 222 MET A O 1
ATOM 1790 N N . GLU A 1 223 ? 16.477 -8.557 -28.137 1.00 82.12 223 GLU A N 1
ATOM 1791 C CA . GLU A 1 223 ? 17.182 -7.842 -29.209 1.00 82.12 223 GLU A CA 1
ATOM 1792 C C . GLU A 1 223 ? 17.769 -6.516 -28.721 1.00 82.12 223 GLU A C 1
ATOM 1794 O O . GLU A 1 223 ? 18.895 -6.139 -29.069 1.00 82.12 223 GLU A O 1
ATOM 1799 N N . LYS A 1 224 ? 16.998 -5.781 -27.919 1.00 78.62 224 LYS A N 1
ATOM 1800 C CA . LYS A 1 224 ? 17.425 -4.477 -27.421 1.00 78.62 224 LYS A CA 1
ATOM 1801 C C . LYS A 1 224 ? 18.500 -4.605 -26.339 1.00 78.62 224 LYS A C 1
ATOM 1803 O O . LYS A 1 224 ? 19.461 -3.837 -26.359 1.00 78.62 224 LYS A O 1
ATOM 1808 N N . LEU A 1 225 ? 18.401 -5.613 -25.475 1.00 76.69 225 LEU A N 1
ATOM 1809 C CA . LEU A 1 225 ? 19.459 -5.992 -24.535 1.00 76.69 225 LEU A CA 1
ATOM 1810 C C . LEU A 1 225 ? 20.769 -6.332 -25.254 1.00 76.69 225 LEU A C 1
ATOM 1812 O O . LEU A 1 225 ? 21.829 -5.823 -24.893 1.00 76.69 225 LEU A O 1
ATOM 1816 N N . PHE A 1 226 ? 20.706 -7.127 -26.325 1.00 76.25 226 PHE A N 1
ATOM 1817 C CA . PHE A 1 226 ? 21.891 -7.481 -27.105 1.00 76.25 226 PHE A CA 1
ATOM 1818 C C . PHE A 1 226 ? 22.578 -6.241 -27.695 1.00 76.25 226 PHE A C 1
ATOM 1820 O O . PHE A 1 226 ? 23.798 -6.096 -27.594 1.00 76.25 226 PHE A O 1
ATOM 1827 N N . LYS A 1 227 ? 21.801 -5.294 -28.240 1.00 76.75 227 LYS A N 1
ATOM 1828 C CA . LYS A 1 227 ? 22.323 -4.008 -28.741 1.00 76.75 227 LYS A CA 1
ATOM 1829 C C . LYS A 1 227 ? 22.990 -3.177 -27.642 1.00 76.75 227 LYS A C 1
ATOM 1831 O O . LYS A 1 227 ? 24.041 -2.589 -27.893 1.00 76.75 227 LYS A O 1
ATOM 1836 N N . ALA A 1 228 ? 22.418 -3.149 -26.439 1.00 73.31 228 ALA A N 1
ATOM 1837 C CA . ALA A 1 228 ? 22.971 -2.401 -25.310 1.00 73.31 228 ALA A CA 1
ATOM 1838 C C . ALA A 1 228 ? 24.344 -2.931 -24.856 1.00 73.31 228 ALA A C 1
ATOM 1840 O O . ALA A 1 228 ? 25.165 -2.165 -24.354 1.00 73.31 228 ALA A O 1
ATOM 1841 N N . ILE A 1 229 ? 24.621 -4.221 -25.068 1.00 67.75 229 ILE A N 1
ATOM 1842 C CA . ILE A 1 229 ? 25.794 -4.915 -24.509 1.00 67.75 229 ILE A CA 1
ATOM 1843 C C . ILE A 1 229 ? 26.871 -5.164 -25.563 1.00 67.75 229 ILE A C 1
ATOM 1845 O O . ILE A 1 229 ? 28.062 -5.146 -25.241 1.00 67.75 229 ILE A O 1
ATOM 1849 N N . ALA A 1 230 ? 26.485 -5.298 -26.834 1.00 68.31 230 ALA A N 1
ATOM 1850 C CA . ALA A 1 230 ? 27.421 -5.380 -27.952 1.00 68.31 230 ALA A CA 1
ATOM 1851 C C . ALA A 1 230 ? 28.431 -4.217 -27.941 1.00 68.31 230 ALA A C 1
ATOM 1853 O O . ALA A 1 230 ? 29.618 -4.420 -28.195 1.00 68.31 230 ALA A O 1
ATOM 1854 N N . HIS A 1 231 ? 27.989 -3.011 -27.567 1.00 65.19 231 HIS A N 1
ATOM 1855 C CA . HIS A 1 231 ? 28.848 -1.831 -27.511 1.00 65.19 231 HIS A CA 1
ATOM 1856 C C . HIS A 1 231 ? 29.893 -1.894 -26.361 1.00 65.19 231 HIS A C 1
ATOM 1858 O O . HIS A 1 231 ? 31.088 -1.842 -26.663 1.00 65.19 231 HIS A O 1
ATOM 1864 N N . PRO A 1 232 ? 29.530 -2.094 -25.074 1.00 63.06 232 PRO A N 1
ATOM 1865 C CA . PRO A 1 232 ? 30.485 -2.328 -23.978 1.00 63.06 232 PRO A CA 1
ATOM 1866 C C . PRO A 1 232 ? 31.444 -3.509 -24.183 1.00 63.06 232 PRO A C 1
ATOM 1868 O O . PRO A 1 232 ? 32.632 -3.372 -23.882 1.00 63.06 232 PRO A O 1
ATOM 1871 N N . LEU A 1 233 ? 30.950 -4.639 -24.709 1.00 60.56 233 LEU A N 1
ATOM 1872 C CA . LEU A 1 233 ? 31.762 -5.831 -24.992 1.00 60.56 233 LEU A CA 1
ATOM 1873 C C . LEU A 1 233 ? 32.823 -5.547 -26.056 1.00 60.56 233 LEU A C 1
ATOM 1875 O O . LEU A 1 233 ? 33.986 -5.896 -25.871 1.00 60.56 233 LEU A O 1
ATOM 1879 N N . SER A 1 234 ? 32.446 -4.860 -27.139 1.00 60.22 234 SER A N 1
ATOM 1880 C CA . SER A 1 234 ? 33.393 -4.463 -28.191 1.00 60.22 234 SER A CA 1
ATOM 1881 C C . SER A 1 234 ? 34.457 -3.472 -27.696 1.00 60.22 234 SER A C 1
ATOM 1883 O O . SER A 1 234 ? 35.560 -3.426 -28.233 1.00 60.22 234 SER A O 1
ATOM 1885 N N . ALA A 1 235 ? 34.147 -2.720 -26.634 1.00 62.66 235 ALA A N 1
ATOM 1886 C CA . ALA A 1 235 ? 35.039 -1.758 -25.994 1.00 62.66 235 ALA A CA 1
ATOM 1887 C C . ALA A 1 235 ? 35.861 -2.342 -24.823 1.00 62.66 235 ALA A C 1
ATOM 1889 O O . ALA A 1 235 ? 36.595 -1.595 -24.175 1.00 62.66 235 ALA A O 1
ATOM 1890 N N . GLY A 1 236 ? 35.736 -3.642 -24.519 1.00 53.66 236 GLY A N 1
ATOM 1891 C CA . GLY A 1 236 ? 36.508 -4.318 -23.467 1.00 53.66 236 GLY A CA 1
ATOM 1892 C C . GLY A 1 236 ? 36.195 -3.867 -22.033 1.00 53.66 236 GLY A C 1
ATOM 1893 O O . GLY A 1 236 ? 37.034 -4.033 -21.146 1.00 53.66 236 GLY A O 1
ATOM 1894 N N . LYS A 1 237 ? 35.024 -3.266 -21.781 1.00 56.41 237 LYS A N 1
ATOM 1895 C CA . LYS A 1 237 ? 34.628 -2.798 -20.440 1.00 56.41 237 LYS A CA 1
ATOM 1896 C C . LYS A 1 237 ? 33.952 -3.909 -19.633 1.00 56.41 237 LYS A C 1
ATOM 1898 O O . LYS A 1 237 ? 33.176 -4.690 -20.174 1.00 56.41 237 LYS A O 1
ATOM 1903 N N . SER A 1 238 ? 34.220 -3.941 -18.324 1.00 54.50 238 SER A N 1
ATOM 1904 C CA . SER A 1 238 ? 33.530 -4.835 -17.385 1.00 54.50 238 SER A CA 1
ATOM 1905 C C . SER A 1 238 ? 32.038 -4.502 -17.321 1.00 54.50 238 SER A C 1
ATOM 1907 O O . SER A 1 238 ? 31.659 -3.332 -17.246 1.00 54.50 238 SER A O 1
ATOM 1909 N N . LEU A 1 239 ? 31.198 -5.535 -17.346 1.00 58.44 239 LEU A N 1
ATOM 1910 C CA . LEU A 1 239 ? 29.742 -5.433 -17.313 1.00 58.44 239 LEU A CA 1
ATOM 1911 C C . LEU A 1 239 ? 29.259 -5.276 -15.861 1.00 58.44 239 LEU A C 1
ATOM 1913 O O . LEU A 1 239 ? 28.684 -6.188 -15.274 1.00 58.44 239 LEU A O 1
ATOM 1917 N N . SER A 1 240 ? 29.541 -4.131 -15.239 1.00 49.12 240 SER A N 1
ATOM 1918 C CA . SER A 1 240 ? 29.040 -3.816 -13.897 1.00 49.12 240 SER A CA 1
ATOM 1919 C C . SER A 1 240 ? 27.578 -3.365 -13.980 1.00 49.12 240 SER A C 1
ATOM 1921 O O . SER A 1 240 ? 27.318 -2.248 -14.421 1.00 49.12 240 SER A O 1
ATOM 1923 N N . GLY A 1 241 ? 26.637 -4.221 -13.577 1.00 51.19 241 GLY A N 1
ATOM 1924 C CA . GLY A 1 241 ? 25.197 -3.902 -13.554 1.00 51.19 241 GLY A CA 1
ATOM 1925 C C . GLY A 1 241 ? 24.306 -4.890 -14.307 1.00 51.19 241 GLY A C 1
ATOM 1926 O O . GLY A 1 241 ? 23.105 -4.685 -14.395 1.00 51.19 241 GLY A O 1
ATOM 1927 N N . ILE A 1 242 ? 24.882 -5.962 -14.844 1.00 54.66 242 ILE A N 1
ATOM 1928 C CA . ILE A 1 242 ? 24.118 -7.045 -15.450 1.00 54.66 242 ILE A CA 1
ATOM 1929 C C . ILE A 1 242 ? 23.619 -7.989 -14.345 1.00 54.66 242 ILE A C 1
ATOM 1931 O O . ILE A 1 242 ? 24.430 -8.619 -13.663 1.00 54.66 242 ILE A O 1
ATOM 1935 N N . SER A 1 243 ? 22.298 -8.060 -14.155 1.00 54.94 243 SER A N 1
ATOM 1936 C CA . SER A 1 243 ? 21.641 -8.947 -13.186 1.00 54.94 243 SER A CA 1
ATOM 1937 C C . SER A 1 243 ? 21.860 -10.431 -13.538 1.00 54.94 243 SER A C 1
ATOM 1939 O O . SER A 1 243 ? 22.150 -10.794 -14.678 1.00 54.94 243 SER A O 1
ATOM 1941 N N . VAL A 1 244 ? 21.730 -11.327 -12.552 1.00 53.47 244 VAL A N 1
ATOM 1942 C CA . VAL A 1 244 ? 21.837 -12.791 -12.752 1.00 53.47 244 VAL A CA 1
ATOM 1943 C C . VAL A 1 244 ? 20.799 -13.289 -13.766 1.00 53.47 244 VAL A C 1
ATOM 1945 O O . VAL A 1 244 ? 21.113 -14.142 -14.596 1.00 53.47 244 VAL A O 1
ATOM 1948 N N . LEU A 1 245 ? 19.609 -12.677 -13.765 1.00 53.31 245 LEU A N 1
ATOM 1949 C CA . LEU A 1 245 ? 18.522 -12.982 -14.691 1.00 53.31 245 LEU A CA 1
ATOM 1950 C C . LEU A 1 245 ? 18.935 -12.744 -16.149 1.00 53.31 245 LEU A C 1
ATOM 1952 O O . LEU A 1 245 ? 18.611 -13.540 -17.022 1.00 53.31 245 LEU A O 1
ATOM 1956 N N . PHE A 1 246 ? 19.724 -11.700 -16.421 1.00 58.19 246 PHE A N 1
ATOM 1957 C CA . PHE A 1 246 ? 20.257 -11.446 -17.756 1.00 58.19 246 PHE A CA 1
ATOM 1958 C C . PHE A 1 246 ? 21.177 -12.574 -18.244 1.00 58.19 246 PHE A C 1
ATOM 1960 O O . PHE A 1 246 ? 21.086 -12.991 -19.401 1.00 58.19 246 PHE A O 1
ATOM 1967 N N . VAL A 1 247 ? 22.073 -13.066 -17.380 1.00 59.78 247 VAL A N 1
ATOM 1968 C CA . VAL A 1 247 ? 22.988 -14.161 -17.737 1.00 59.78 247 VAL A CA 1
ATOM 1969 C C . VAL A 1 247 ? 22.182 -15.421 -18.024 1.00 59.78 247 VAL A C 1
ATOM 1971 O O . VAL A 1 247 ? 22.421 -16.079 -19.033 1.00 59.78 247 VAL A O 1
ATOM 1974 N N . GLU A 1 248 ? 21.185 -15.715 -17.194 1.00 62.62 248 GLU A N 1
ATOM 1975 C CA . GLU A 1 248 ? 20.276 -16.840 -17.399 1.00 62.62 248 GLU A CA 1
ATOM 1976 C C . GLU A 1 248 ? 19.464 -16.697 -18.690 1.00 62.62 248 GLU A C 1
ATOM 1978 O O . GLU A 1 248 ? 19.407 -17.650 -19.462 1.00 62.62 248 GLU A O 1
ATOM 1983 N N . CYS A 1 249 ? 18.917 -15.515 -18.990 1.00 61.72 249 CYS A N 1
ATOM 1984 C CA . CYS A 1 249 ? 18.164 -15.252 -20.218 1.00 61.72 249 CYS A CA 1
ATOM 1985 C C . CYS A 1 249 ? 19.033 -15.374 -21.474 1.00 61.72 249 CYS A C 1
ATOM 1987 O O . CYS A 1 249 ? 18.597 -15.977 -22.453 1.00 61.72 249 CYS A O 1
ATOM 1989 N N . VAL A 1 250 ? 20.264 -14.850 -21.465 1.00 63.44 250 VAL A N 1
ATOM 1990 C CA . VAL A 1 250 ? 21.202 -15.013 -22.589 1.00 63.44 250 VAL A CA 1
ATOM 1991 C C . VAL A 1 250 ? 21.627 -16.466 -22.745 1.00 63.44 250 VAL A C 1
ATOM 1993 O O . VAL A 1 250 ? 21.690 -16.950 -23.871 1.00 63.44 250 VAL A O 1
ATOM 1996 N N . LEU A 1 251 ? 21.883 -17.183 -21.648 1.00 64.75 251 LEU A N 1
ATOM 1997 C CA . LEU A 1 251 ? 22.182 -18.615 -21.696 1.00 64.75 251 LEU A CA 1
ATOM 1998 C C . LEU A 1 251 ? 21.003 -19.410 -22.264 1.00 64.75 251 LEU A C 1
ATOM 2000 O O . LEU A 1 251 ? 21.223 -20.270 -23.111 1.00 64.75 251 LEU A O 1
ATOM 2004 N N . LEU A 1 252 ? 19.769 -19.094 -21.866 1.00 61.50 252 LEU A N 1
ATOM 2005 C CA . LEU A 1 252 ? 18.549 -19.705 -22.400 1.00 61.50 252 LEU A CA 1
ATOM 2006 C C . LEU A 1 252 ? 18.383 -19.425 -23.893 1.00 61.50 252 LEU A C 1
ATOM 2008 O O . LEU A 1 252 ? 18.062 -20.334 -24.652 1.00 61.50 252 LEU A O 1
ATOM 2012 N N . LEU A 1 253 ? 18.641 -18.196 -24.337 1.00 60.66 253 LEU A N 1
ATOM 2013 C CA . LEU A 1 253 ? 18.525 -17.827 -25.747 1.00 60.66 253 LEU A CA 1
ATOM 2014 C C . LEU A 1 253 ? 19.631 -18.422 -26.611 1.00 60.66 253 LEU A C 1
ATOM 2016 O O . LEU A 1 253 ? 19.348 -18.886 -27.710 1.00 60.66 253 LEU A O 1
ATOM 2020 N N . LEU A 1 254 ? 20.870 -18.464 -26.117 1.00 62.66 254 LEU A N 1
ATOM 2021 C CA . LEU A 1 254 ? 21.948 -19.209 -26.765 1.00 62.66 254 LEU A CA 1
ATOM 2022 C C . LEU A 1 254 ? 21.601 -20.696 -26.829 1.00 62.66 254 LEU A C 1
ATOM 2024 O O . LEU A 1 254 ? 21.805 -21.323 -27.859 1.00 62.66 254 LEU A O 1
ATOM 2028 N N . TRP A 1 255 ? 21.023 -21.259 -25.771 1.00 67.88 255 TRP A N 1
ATOM 2029 C CA . TRP A 1 255 ? 20.583 -22.647 -25.783 1.00 67.88 255 TRP A CA 1
ATOM 2030 C C . TRP A 1 255 ? 19.494 -22.882 -26.838 1.00 67.88 255 TRP A C 1
ATOM 2032 O O . TRP A 1 255 ? 19.640 -23.781 -27.655 1.00 67.88 255 TRP A O 1
ATOM 2042 N N . ILE A 1 256 ? 18.473 -22.026 -26.914 1.00 61.97 256 ILE A N 1
ATOM 2043 C CA . ILE A 1 256 ? 17.418 -22.106 -27.938 1.00 61.97 256 ILE A CA 1
ATOM 2044 C C . ILE A 1 256 ? 17.987 -21.925 -29.355 1.00 61.97 256 ILE A C 1
ATOM 2046 O O . ILE A 1 256 ? 17.626 -22.674 -30.249 1.00 61.97 256 ILE A O 1
ATOM 2050 N N . LEU A 1 257 ? 18.886 -20.965 -29.584 1.00 57.53 257 LEU A N 1
ATOM 2051 C CA . LEU A 1 257 ? 19.443 -20.689 -30.916 1.00 57.53 257 LEU A CA 1
ATOM 2052 C C . LEU A 1 257 ? 20.428 -21.758 -31.409 1.00 57.53 257 LEU A C 1
ATOM 2054 O O . LEU A 1 257 ? 20.620 -21.883 -32.615 1.00 57.53 257 LEU A O 1
ATOM 2058 N N . PHE A 1 258 ? 21.087 -22.484 -30.500 1.00 58.59 258 PHE A N 1
ATOM 2059 C CA . PHE A 1 258 ? 22.076 -23.509 -30.851 1.00 58.59 258 PHE A CA 1
ATOM 2060 C C . PHE A 1 258 ? 21.557 -24.952 -30.734 1.00 58.59 258 PHE A C 1
ATOM 2062 O O . PHE A 1 258 ? 22.188 -25.846 -31.298 1.00 58.59 258 PHE A O 1
ATOM 2069 N N . PHE A 1 259 ? 20.456 -25.202 -30.015 1.00 53.31 259 PHE A N 1
ATOM 2070 C CA . PHE A 1 259 ? 19.908 -26.550 -29.780 1.00 53.31 259 PHE A CA 1
ATOM 2071 C C . PHE A 1 259 ? 18.484 -26.780 -30.322 1.00 53.31 259 PHE A C 1
ATOM 2073 O O . PHE A 1 259 ? 17.920 -27.850 -30.078 1.00 53.31 259 PHE A O 1
ATOM 2080 N N . LEU A 1 260 ? 17.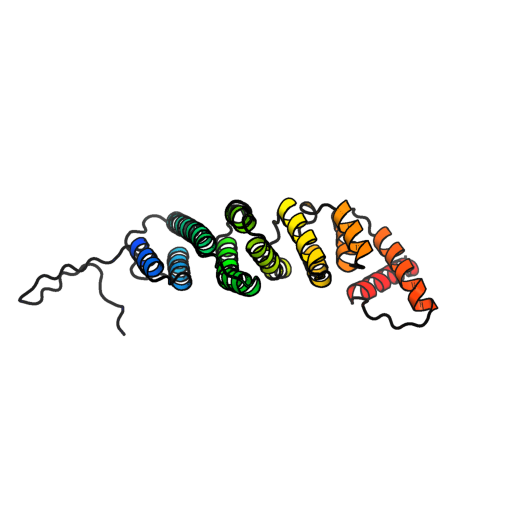926 -25.837 -31.086 1.00 46.59 260 LEU A N 1
ATOM 2081 C CA . LEU A 1 260 ? 16.715 -26.004 -31.904 1.00 46.59 260 LEU A CA 1
ATOM 2082 C C . LEU A 1 260 ? 17.074 -25.895 -33.391 1.00 46.59 260 LEU A C 1
ATOM 2084 O O . LEU A 1 260 ? 16.495 -26.673 -34.181 1.00 46.59 260 LEU A O 1
#

Foldseek 3Di:
DPPDDDDDDQPCDPPDGDDDDDDALVRVLVVCVVVVNLVVSLVSLVCQLVVNDPPHDPQDDDNVSSNVVSLVVSLVSLLVLLVVLLVPQDPDDDLVVNLVSLLVNLLVSVVSCLVSVVVVCCVPVNQVSLVVDPSSNLSNLVSCLVCLLVLSDADDALVSLVVSLVSCVVVVVVVSVLSNLLSYDLVRYPLVVQCVVCVVSVSLNSNCSSCCVPVVHNVVSVVVVCVVVVVCVVVVHDPPPQDPVNVVSVVVVCCVVVVD

Mean predicted aligned error: 10.31 Å

Nearest PDB structures (foldseek):
  6twz-assembly2_C  TM=2.410E-01  e=9.366E-02  Homo sapiens
  8qdv-assembly1_A  TM=2.368E-01  e=1.604E-01  Homo sapiens
  8dp5-assembly1_C  TM=2.381E-01  e=1.282E-01  Homo sapiens
  6rm7-assembly1_A-2  TM=2.481E-01  e=3.932E-01  Homo sapiens

Secondary structure (DSSP, 8-state):
------SS----BTTB----PPPPHHHHHHHHHHTT-HHHHHHHHHHHHTT--SS--S--S-HHHHHHHHHHHHHHHHHHHHHHHHHT---SS-HHHHHHHHHHHHHHHHHHHHHTT-HHHIIIIIHHHHHTSHHHHHHHHHHHHHHHTTTS-----HHHHHHHHHHHHHTT-HHHHHHHHTTS-GGGS-HHHHHHHHHHTT-HHHHHHIIIIII--SSHHHHHHHHHHHHHHHTT---TT--HHHHHHHHHHHHHHHH-

InterPro domains:
  IPR025941 Vacuolar protein sorting-associated protein 8, central domain [PF12816] (139-231)
  IPR045111 Vacuolar protein sorting-associated protein Vps41/Vps8 [PTHR12616] (15-235)

Radius of gyration: 26.28 Å; Cα contacts (8 Å, |Δi|>4): 207; chains: 1; bounding box: 59×52×88 Å

pLDDT: mean 81.77, std 15.68, range [33.12, 96.19]

Solvent-accessible surface area (backbone atoms only — not comparable to full-atom values): 15219 Å² total; per-residue (Å²): 145,86,86,82,83,76,79,94,66,90,71,84,51,101,84,56,88,77,88,81,81,83,63,34,57,65,56,55,34,53,51,29,51,74,68,69,37,54,71,60,23,51,53,52,46,48,29,51,40,73,66,71,51,77,85,76,34,92,78,68,77,55,70,69,57,37,28,50,58,40,51,54,52,49,50,53,50,47,53,54,46,52,55,49,56,62,72,65,54,76,88,79,91,49,72,67,60,48,44,54,58,39,60,67,48,47,56,58,48,53,52,52,27,58,74,70,67,34,58,69,47,47,70,39,65,49,41,58,58,30,59,77,37,73,61,43,33,50,52,48,50,63,61,44,49,71,37,24,69,65,66,74,50,44,91,58,52,45,67,57,48,52,52,42,53,52,52,32,56,78,68,69,39,56,70,62,49,30,59,37,51,65,49,44,49,63,89,32,51,61,62,70,62,51,48,52,50,24,62,79,68,68,32,60,68,30,36,43,41,46,31,41,74,64,65,69,38,72,55,65,53,50,57,53,52,50,59,66,43,54,56,44,57,76,68,74,51,82,78,84,84,72,53,71,66,54,56,51,52,51,51,50,49,52,46,52,75,73,75,110